Protein AF-A0A8H4AWV3-F1 (afdb_monomer)

Radius of gyration: 65.83 Å; Cα contacts (8 Å, |Δi|>4): 11; chains: 1; bounding box: 140×70×154 Å

Secondary structure (DSSP, 8-state):
--HHHHHHHHHHHTT------TT-S---SHHHHHHHHHHHHHHHHHHHHHHHHHHHHHHHHHTHHHH-HHHHHHHHHHHHHHHHHHHHHHHTHHHHHHHHHS---SS-----GGGHHHHHHHHHHHHHHHHHHHHHHHHHHHHHH----HHHHHHHHHHHHHHHHHHHHHHHHHHHHHHHHHHHHHHHHHHHHHTTT--

Solvent-accessible surface area (backbone atoms only — not comparable to full-atom values): 11501 Å² total; per-residue (Å²): 134,62,67,66,57,54,53,50,55,50,37,57,75,71,69,55,76,79,72,77,55,92,79,68,64,78,74,85,44,76,64,60,51,51,51,52,51,49,54,52,49,52,50,49,52,50,54,51,52,51,50,52,50,52,50,52,49,51,55,48,60,73,36,43,77,77,67,38,63,70,56,47,49,51,50,51,51,51,51,50,51,50,49,52,51,52,48,49,50,61,73,38,39,65,60,53,48,48,58,69,70,48,61,89,79,60,98,69,86,88,70,60,78,87,49,49,62,61,47,63,66,45,46,63,55,53,53,50,49,61,67,44,45,66,57,53,51,50,52,50,49,49,52,67,72,51,66,68,62,53,69,62,57,53,49,54,52,50,54,54,52,52,52,52,52,51,54,48,54,51,50,55,50,50,52,52,53,52,48,53,53,48,55,52,48,53,53,53,51,53,53,58,52,54,64,60,74,76,108

Foldseek 3Di:
DCPVVVVVVVCVVVVNPPDPDPVPPPPPDPVVVVVVVVVVVVVVVVVVVVVVVVVVVVVCVVCVCPPPPVNVVVVVVVVVVVVVVVVVCVVCVVVVVVVVVPDVPDPDDDDDPVCPVVCVVCVVVVVVVVVCVVVVVVVVVVVVVCPPPVVVVVVVVVVVVVVVVVVVVVVVVVVVVVVVVVVVVVVVVVVVVVVVVVD

Sequence (199 aa):
MSSLNEVLELAERIGYIIEPDPFSKKVTSSIQLVELLDELLTLRVQSEKIKEILTKLKDSEQSFDLVKESELEKKISTLSGFSKHVESIMSNKQVLLMRLKDPFVGEHINLEPEYHKDFAELFPEIAQIIALLPHDLKSLEWFGSHKVTNKIIDSQIKEISSLIAMYGNYSDSLDRVRKVLKDMQDVCKTKAAVDKILF

Mean predicted aligned error: 22.4 Å

InterPro domains:
  IPR028346 HAUS augmin-like complex subunit 2 [PF15003] (5-183)
  IPR028346 HAUS augmin-like complex subunit 2 [PTHR16039] (2-190)

Organism: Gigaspora margarita (NCBI:txid4874)

pLDDT: mean 77.66, std 12.85, range [45.97, 95.69]

Structure (mmCIF, N/CA/C/O backbone):
data_AF-A0A8H4AWV3-F1
#
_entry.id   AF-A0A8H4AWV3-F1
#
loop_
_atom_site.group_PDB
_atom_site.id
_atom_site.type_symbol
_atom_site.label_atom_id
_atom_site.label_alt_id
_atom_site.label_comp_id
_atom_site.label_asym_id
_atom_site.label_entity_id
_atom_site.label_seq_id
_atom_site.pdbx_PDB_ins_code
_atom_site.Cartn_x
_atom_site.Cartn_y
_atom_site.Cartn_z
_atom_site.occupancy
_atom_site.B_iso_or_equiv
_atom_site.auth_seq_id
_atom_site.auth_comp_id
_atom_site.auth_asym_id
_atom_site.auth_atom_id
_atom_site.pdbx_PDB_model_num
ATOM 1 N N . MET A 1 1 ? -48.127 40.006 64.826 1.00 45.97 1 MET A N 1
ATOM 2 C CA . MET A 1 1 ? -49.170 38.976 65.036 1.00 45.97 1 MET A CA 1
ATOM 3 C C . MET A 1 1 ? -50.371 39.124 64.085 1.00 45.97 1 MET A C 1
ATOM 5 O O . MET A 1 1 ? -51.239 38.271 64.139 1.00 45.97 1 MET A O 1
ATOM 9 N N . SER A 1 2 ? -50.433 40.126 63.189 1.00 56.03 2 SER A N 1
ATOM 10 C CA . SER A 1 2 ? -51.622 40.373 62.342 1.00 56.03 2 SER A CA 1
ATOM 11 C C . SER A 1 2 ? -51.655 39.633 60.994 1.00 56.03 2 SER A C 1
ATOM 13 O O . SER A 1 2 ? -52.734 39.443 60.446 1.00 56.03 2 SER A O 1
ATOM 15 N N . SER A 1 3 ? -50.519 39.153 60.468 1.00 67.56 3 SER A N 1
ATOM 16 C CA . SER A 1 3 ? -50.482 38.631 59.088 1.00 67.56 3 SER A CA 1
ATOM 17 C C . SER A 1 3 ? -51.178 37.279 58.900 1.00 67.56 3 SER A C 1
ATOM 19 O O . SER A 1 3 ? -51.683 37.008 57.821 1.00 67.56 3 SER A O 1
ATOM 21 N N . LEU A 1 4 ? -51.231 36.421 59.927 1.00 73.06 4 LEU A N 1
ATOM 22 C CA . LEU A 1 4 ? -51.942 35.138 59.830 1.00 73.06 4 LEU A CA 1
ATOM 23 C C . LEU A 1 4 ? -53.464 35.343 59.835 1.00 73.06 4 LEU A C 1
ATOM 25 O O . LEU A 1 4 ? -54.178 34.642 59.129 1.00 73.06 4 LEU A O 1
ATOM 29 N N . ASN A 1 5 ? -53.948 36.331 60.593 1.00 77.06 5 ASN A N 1
ATOM 30 C CA . ASN A 1 5 ? -55.371 36.656 60.659 1.00 77.06 5 ASN A CA 1
ATOM 31 C C . ASN A 1 5 ? -55.864 37.274 59.344 1.00 77.06 5 ASN A C 1
ATOM 33 O O . ASN A 1 5 ? -56.931 36.922 58.859 1.00 77.06 5 ASN A O 1
ATOM 37 N N . GLU A 1 6 ? -55.045 38.125 58.722 1.00 81.31 6 GLU A N 1
ATOM 38 C CA . GLU A 1 6 ? -55.325 38.679 57.392 1.00 81.31 6 GLU A CA 1
ATOM 39 C C . GLU A 1 6 ? -55.360 37.591 56.306 1.00 81.31 6 GLU A C 1
ATOM 41 O O . GLU A 1 6 ? -56.219 37.625 55.430 1.00 81.31 6 GLU A O 1
ATOM 46 N N . VAL A 1 7 ? -54.468 36.595 56.377 1.00 79.31 7 VAL A N 1
ATOM 47 C CA . VAL A 1 7 ? -54.446 35.455 55.440 1.00 79.31 7 VAL A CA 1
ATOM 48 C C . VAL A 1 7 ? -55.670 34.549 55.616 1.00 79.31 7 VAL A C 1
ATOM 50 O O . VAL A 1 7 ? -56.204 34.052 54.625 1.00 79.31 7 VAL A O 1
ATOM 53 N N . LEU A 1 8 ? -56.140 34.362 56.852 1.00 73.06 8 LEU A N 1
ATOM 54 C CA . LEU A 1 8 ? -57.329 33.562 57.153 1.00 73.06 8 LEU A CA 1
ATOM 55 C C . LEU A 1 8 ? -58.623 34.252 56.706 1.00 73.06 8 LEU A C 1
ATOM 57 O O . LEU A 1 8 ? -59.451 33.610 56.064 1.00 73.06 8 LEU A O 1
ATOM 61 N N . GLU A 1 9 ? -58.767 35.559 56.941 1.00 78.50 9 GLU A N 1
ATOM 62 C CA . GLU A 1 9 ? -59.916 36.311 56.416 1.00 78.50 9 GLU A CA 1
ATOM 63 C C . GLU A 1 9 ? -59.920 36.368 54.887 1.00 78.50 9 GLU A C 1
ATOM 65 O O . GLU A 1 9 ? -60.978 36.322 54.253 1.00 78.50 9 GLU A O 1
ATOM 70 N N . LEU A 1 10 ? -58.738 36.435 54.263 1.00 76.88 10 LEU A N 1
ATOM 71 C CA . LEU A 1 10 ? -58.652 36.392 52.811 1.00 76.88 10 LEU A CA 1
ATOM 72 C C . LEU A 1 10 ? -59.132 35.035 52.292 1.00 76.88 10 LEU A C 1
ATOM 74 O O . LEU A 1 10 ? -59.951 35.030 51.383 1.00 76.88 10 LEU A O 1
ATOM 78 N N . ALA A 1 11 ? -58.698 33.921 52.897 1.00 73.19 11 ALA A N 1
ATOM 79 C CA . ALA A 1 11 ? -59.103 32.555 52.545 1.00 73.19 11 ALA A CA 1
ATOM 80 C C . ALA A 1 11 ? -60.621 32.316 52.681 1.00 73.19 11 ALA A C 1
ATOM 82 O O . ALA A 1 11 ? -61.231 31.687 51.812 1.00 73.19 11 ALA A O 1
ATOM 83 N N . GLU A 1 12 ? -61.244 32.887 53.714 1.00 76.00 12 GLU A N 1
ATOM 84 C CA . GLU A 1 12 ? -62.695 32.839 53.917 1.00 76.00 12 GLU A CA 1
ATOM 85 C C . GLU A 1 12 ? -63.447 33.623 52.827 1.00 76.00 12 GLU A C 1
ATOM 87 O O . GLU A 1 12 ? -64.438 33.145 52.272 1.00 76.00 12 GLU A O 1
ATOM 92 N N . ARG A 1 13 ? -62.921 34.785 52.414 1.00 76.06 13 ARG A N 1
ATOM 93 C CA . ARG A 1 13 ? -63.526 35.627 51.367 1.00 76.06 13 ARG A CA 1
ATOM 94 C C . ARG A 1 13 ? -63.459 35.020 49.959 1.00 76.06 13 ARG A C 1
ATOM 96 O O . ARG A 1 13 ? -64.281 35.372 49.117 1.00 76.06 13 ARG A O 1
ATOM 103 N N . ILE A 1 14 ? -62.505 34.127 49.687 1.00 79.81 14 ILE A N 1
ATOM 104 C CA . ILE A 1 14 ? -62.391 33.385 48.410 1.00 79.81 14 ILE A CA 1
ATOM 105 C C . ILE A 1 14 ? -63.204 32.079 48.399 1.00 79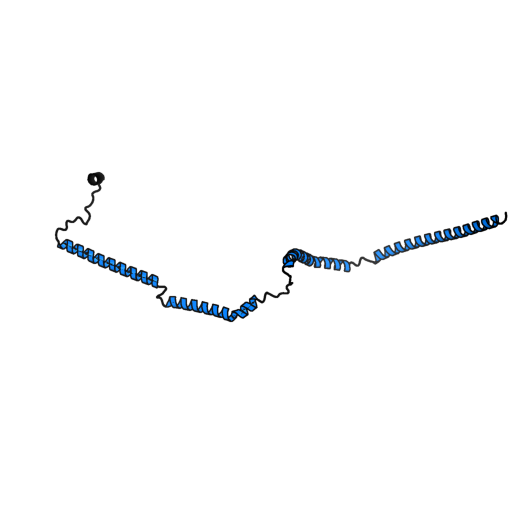.81 14 ILE A C 1
ATOM 107 O O . ILE A 1 14 ? -63.172 31.357 47.405 1.00 79.81 14 ILE A O 1
ATOM 111 N N . GLY A 1 15 ? -63.953 31.778 49.467 1.00 63.78 15 GLY A N 1
ATOM 112 C CA . GLY A 1 15 ? -64.782 30.572 49.560 1.00 63.78 15 GLY A CA 1
ATOM 113 C C . GLY A 1 15 ? -63.974 29.279 49.692 1.00 63.78 15 GLY A C 1
ATOM 114 O O . GLY A 1 15 ? -64.505 28.197 49.444 1.00 63.78 15 GLY A O 1
ATOM 115 N N . TYR A 1 16 ? -62.693 29.376 50.062 1.00 59.03 16 TYR A N 1
ATOM 116 C CA . TYR A 1 16 ? -61.827 28.218 50.230 1.00 59.03 16 TYR A CA 1
ATOM 117 C C . TYR A 1 16 ? -61.986 27.678 51.655 1.00 59.03 16 TYR A C 1
ATOM 119 O O . TYR A 1 16 ? -61.315 28.112 52.590 1.00 59.03 16 TYR A O 1
ATOM 127 N N . ILE A 1 17 ? -62.919 26.740 51.827 1.00 60.44 17 ILE A N 1
ATOM 128 C CA . ILE A 1 17 ? -63.091 26.008 53.082 1.00 60.44 17 ILE A CA 1
ATOM 129 C C . ILE A 1 17 ? -61.878 25.090 53.225 1.00 60.44 17 ILE A C 1
ATOM 131 O O . ILE A 1 17 ? -61.727 24.126 52.477 1.00 60.44 17 ILE A O 1
ATOM 135 N N . ILE A 1 18 ? -60.992 25.409 54.167 1.00 61.69 18 ILE A N 1
ATOM 136 C CA . ILE A 1 18 ? -59.927 24.498 54.582 1.00 61.69 18 ILE A CA 1
ATOM 137 C C . ILE A 1 18 ? -60.636 23.296 55.209 1.00 61.69 18 ILE A C 1
ATOM 139 O O . ILE A 1 18 ? -61.129 23.384 56.336 1.00 61.69 18 ILE A O 1
ATOM 143 N N . GLU A 1 19 ? -60.744 22.192 54.466 1.00 56.31 19 GLU A N 1
ATOM 144 C CA . GLU A 1 19 ? -61.124 20.922 55.073 1.00 56.31 19 GLU A CA 1
ATOM 145 C C . GLU A 1 19 ? -60.132 20.648 56.207 1.00 56.31 19 GLU A C 1
ATOM 147 O O . GLU A 1 19 ? -58.919 20.782 56.004 1.00 56.31 19 GLU A O 1
ATOM 152 N N . PRO A 1 20 ? -60.613 20.338 57.421 1.00 50.62 20 PRO A N 1
ATOM 153 C CA . PRO A 1 20 ? -59.720 20.050 58.521 1.00 50.62 20 PRO A CA 1
ATOM 154 C C . PRO A 1 20 ? -58.867 18.847 58.126 1.00 50.62 20 PRO A C 1
ATOM 156 O O . PRO A 1 20 ? -59.389 17.765 57.861 1.00 50.62 20 PRO A O 1
ATOM 159 N N . ASP A 1 21 ? -57.559 19.094 58.077 1.00 50.91 21 ASP A N 1
ATOM 160 C CA . ASP A 1 21 ? -56.476 18.128 57.931 1.00 50.91 21 ASP A CA 1
ATOM 161 C C . ASP A 1 21 ? -56.869 16.766 58.546 1.00 50.91 21 ASP A C 1
ATOM 163 O O . ASP A 1 21 ? -57.356 16.749 59.686 1.00 50.91 21 ASP A O 1
ATOM 167 N N . PRO A 1 22 ? -56.687 15.614 57.866 1.00 53.62 22 PRO A N 1
ATOM 168 C CA . PRO A 1 22 ? -57.024 14.294 58.417 1.00 53.62 22 PRO A CA 1
ATOM 169 C C . PRO A 1 22 ? -56.342 13.981 59.762 1.00 53.62 22 PRO A C 1
ATOM 171 O O . PRO A 1 22 ? -56.769 13.067 60.470 1.00 53.62 22 PRO A O 1
ATOM 174 N N . PHE A 1 23 ? -55.338 14.769 60.159 1.00 49.16 23 PHE A N 1
ATOM 175 C CA . PHE A 1 23 ? -54.665 14.706 61.458 1.00 49.16 23 PHE A CA 1
ATOM 176 C C . PHE A 1 23 ? -55.333 15.539 62.575 1.00 49.16 23 PHE A C 1
ATOM 178 O O . PHE A 1 23 ? -54.922 15.457 63.730 1.00 49.16 23 PHE A O 1
ATOM 185 N N . SER A 1 24 ? -56.401 16.291 62.280 1.00 49.25 24 SER A N 1
ATOM 186 C CA . SER A 1 24 ? -57.176 17.106 63.235 1.00 49.25 24 SER A CA 1
ATOM 187 C C . SER A 1 24 ? -58.327 16.338 63.911 1.00 49.25 24 SER A C 1
ATOM 189 O O . SER A 1 24 ? -59.239 16.913 64.510 1.00 49.25 24 SER A O 1
ATOM 191 N N . LYS A 1 25 ? -58.313 15.001 63.888 1.00 53.28 25 LYS A N 1
ATOM 192 C CA . LYS A 1 25 ? -59.092 14.254 64.882 1.00 53.28 25 L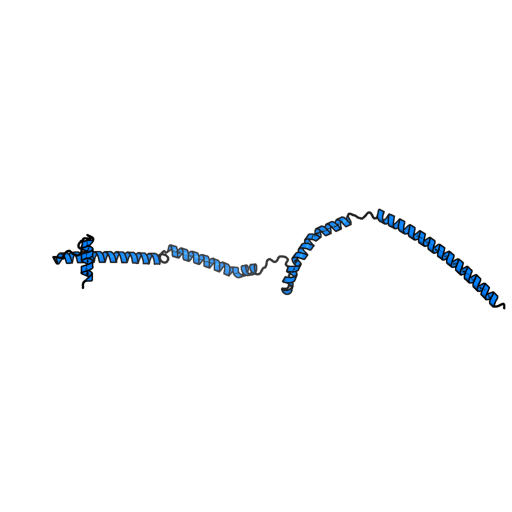YS A CA 1
ATOM 193 C C . LYS A 1 25 ? -58.369 14.398 66.215 1.00 53.28 25 LYS A C 1
ATOM 195 O O . LYS A 1 25 ? -57.323 13.792 66.414 1.00 53.28 25 LYS A O 1
ATOM 200 N N . LYS A 1 26 ? -58.934 15.191 67.137 1.00 54.09 26 LYS A N 1
ATOM 201 C CA . LYS A 1 26 ? -58.581 15.142 68.565 1.00 54.09 26 LYS A CA 1
ATOM 202 C C . LYS A 1 26 ? -58.586 13.676 68.986 1.00 54.09 26 LYS A C 1
ATOM 204 O O . LYS A 1 26 ? -59.654 13.094 69.161 1.00 54.09 26 LYS A O 1
ATOM 209 N N . VAL A 1 27 ? -57.401 13.090 69.122 1.00 55.78 27 VAL A N 1
ATOM 210 C CA . VAL A 1 27 ? -57.226 11.715 69.580 1.00 55.78 27 VAL A CA 1
ATOM 211 C C . VAL A 1 27 ? -57.794 11.659 70.992 1.00 55.78 27 VAL A C 1
ATOM 213 O O . VAL A 1 27 ? -57.203 12.178 71.935 1.00 55.78 27 VAL A O 1
ATOM 216 N N . THR A 1 28 ? -59.023 11.160 71.117 1.00 56.94 28 THR A N 1
ATOM 217 C CA . THR A 1 28 ? -59.806 11.283 72.357 1.00 56.94 28 THR A CA 1
ATOM 218 C C . THR A 1 28 ? -59.559 10.100 73.293 1.00 56.94 28 THR A C 1
ATOM 220 O O . THR A 1 28 ? -60.022 10.096 74.427 1.00 56.94 28 THR A O 1
ATOM 223 N N . SER A 1 29 ? -58.798 9.101 72.841 1.00 65.44 29 SER A N 1
ATOM 224 C CA . SER A 1 29 ? -58.428 7.927 73.621 1.00 65.44 29 SER A CA 1
ATOM 225 C C . SER A 1 29 ? -56.985 7.544 73.322 1.00 65.44 29 SER A C 1
ATOM 227 O O . SER A 1 29 ? -56.585 7.468 72.161 1.00 65.44 29 SER A O 1
ATOM 229 N N . SER A 1 30 ? -56.209 7.271 74.373 1.00 70.56 30 SER A N 1
ATOM 230 C CA . SER A 1 30 ? -54.826 6.784 74.287 1.00 70.56 30 SER A CA 1
ATOM 231 C C . SER A 1 30 ? -54.684 5.549 73.392 1.00 70.56 30 SER A C 1
ATOM 233 O O . SER A 1 30 ? -53.635 5.355 72.791 1.00 70.56 30 SER A O 1
ATOM 235 N N . ILE A 1 31 ? -55.751 4.762 73.243 1.00 73.81 31 ILE A N 1
ATOM 236 C CA . ILE A 1 31 ? -55.801 3.558 72.406 1.00 73.81 31 ILE A CA 1
ATOM 237 C C . ILE A 1 31 ? -55.650 3.902 70.916 1.00 73.81 31 ILE A C 1
ATOM 239 O O . ILE A 1 31 ? -54.851 3.279 70.229 1.00 73.81 31 ILE A O 1
ATOM 243 N N . GLN A 1 32 ? -56.325 4.948 70.432 1.00 75.81 32 GLN A N 1
ATOM 244 C CA . GLN A 1 32 ? -56.237 5.369 69.025 1.00 75.81 32 GLN A CA 1
ATOM 245 C C . GLN A 1 32 ? -54.859 5.948 68.679 1.00 75.81 32 GLN A C 1
ATOM 247 O O . GL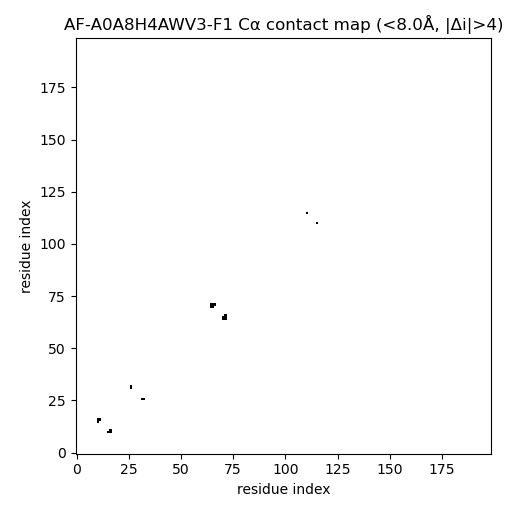N A 1 32 ? -54.391 5.815 67.552 1.00 75.81 32 GLN A O 1
ATOM 252 N N . LEU A 1 33 ? -54.191 6.581 69.653 1.00 81.12 33 LEU A N 1
ATOM 253 C CA . LEU A 1 33 ? -52.812 7.036 69.477 1.00 81.12 33 LEU A CA 1
ATOM 254 C C . LEU A 1 33 ? -51.860 5.846 69.351 1.00 81.12 33 LEU A C 1
ATOM 256 O O . LEU A 1 33 ? -50.957 5.872 68.525 1.00 81.12 33 LEU A O 1
ATOM 260 N N . VAL A 1 34 ? -52.063 4.816 70.175 1.00 82.19 34 VAL A N 1
ATOM 261 C CA . VAL A 1 34 ? -51.253 3.595 70.147 1.00 82.19 34 VAL A CA 1
ATOM 262 C C . VAL A 1 34 ? -51.448 2.844 68.828 1.00 82.19 34 VAL A C 1
ATOM 264 O O . VAL A 1 34 ? -50.456 2.435 68.236 1.00 82.19 34 VAL A O 1
ATOM 267 N N . GLU A 1 35 ? -52.678 2.737 68.323 1.00 82.94 35 GLU A N 1
ATOM 268 C CA . GLU A 1 35 ? -52.966 2.129 67.013 1.00 82.94 35 GLU A CA 1
ATOM 269 C C . GLU A 1 35 ? -52.305 2.896 65.860 1.00 82.94 35 GLU A C 1
ATOM 271 O O . GLU A 1 35 ? -51.662 2.293 65.005 1.00 82.94 35 GLU A O 1
ATOM 276 N N . LEU A 1 36 ? -52.385 4.230 65.862 1.00 85.50 36 LEU A N 1
ATOM 277 C CA . LEU A 1 36 ? -51.762 5.057 64.824 1.00 85.50 36 LEU A CA 1
ATOM 278 C C . LEU A 1 36 ? -50.228 5.014 64.893 1.00 85.50 36 LEU A C 1
ATOM 280 O O . LEU A 1 36 ? -49.554 5.037 63.863 1.00 85.50 36 LEU A O 1
ATOM 284 N N . LEU A 1 37 ? -49.658 4.928 66.098 1.00 85.56 37 LEU A N 1
ATOM 285 C CA . LEU A 1 37 ? -48.222 4.719 66.283 1.00 85.56 37 LEU A CA 1
ATOM 286 C C . LEU A 1 37 ? -47.782 3.343 65.776 1.00 85.56 37 LEU A C 1
ATOM 288 O O . LEU A 1 37 ? -46.716 3.258 65.169 1.00 85.56 37 LEU A O 1
ATOM 292 N N . ASP A 1 38 ? -48.582 2.296 65.983 1.00 87.44 38 ASP A N 1
ATOM 293 C CA . ASP A 1 38 ? -48.306 0.953 65.466 1.00 87.44 38 ASP A CA 1
ATOM 294 C C . ASP A 1 38 ? -48.385 0.917 63.931 1.00 87.44 38 ASP A C 1
ATOM 296 O O . ASP A 1 38 ? -47.475 0.425 63.262 1.00 87.44 38 ASP A O 1
ATOM 300 N N . GLU A 1 39 ? -49.396 1.557 63.341 1.00 89.06 39 GLU A N 1
ATOM 301 C CA . GLU A 1 39 ? -49.518 1.700 61.887 1.00 89.06 39 GLU A CA 1
ATOM 302 C C . GLU A 1 39 ? -48.328 2.473 61.287 1.00 89.06 39 GLU A C 1
ATOM 304 O O . GLU A 1 39 ? -47.723 2.047 60.301 1.00 89.06 39 GLU A O 1
ATOM 309 N N . LEU A 1 40 ? -47.897 3.563 61.925 1.00 88.56 40 LEU A N 1
ATOM 310 C CA . LEU A 1 40 ? -46.723 4.321 61.485 1.00 88.56 40 LEU A CA 1
ATOM 311 C C . LEU A 1 40 ? -45.439 3.486 61.613 1.00 88.56 40 LEU A C 1
ATOM 313 O O . LEU A 1 40 ? -44.566 3.536 60.740 1.00 88.56 40 LEU A O 1
ATOM 317 N N . LEU A 1 41 ? -45.321 2.679 62.667 1.00 88.81 41 LEU A N 1
ATOM 318 C CA . LEU A 1 41 ? -44.166 1.815 62.898 1.00 88.81 41 LEU A CA 1
ATOM 319 C C . LEU A 1 41 ? -44.109 0.675 61.872 1.00 88.81 41 LEU A C 1
ATOM 321 O O . LEU A 1 41 ? -43.044 0.427 61.302 1.00 88.81 41 LEU A O 1
ATOM 325 N N . THR A 1 42 ? -45.240 0.043 61.554 1.00 91.69 42 THR A N 1
ATOM 326 C CA . THR A 1 42 ? -45.319 -0.979 60.497 1.00 91.69 42 THR A CA 1
ATOM 327 C C . THR A 1 42 ? -44.997 -0.395 59.120 1.00 91.69 42 THR A C 1
ATOM 329 O O . THR A 1 42 ? -44.196 -0.981 58.386 1.00 91.69 42 THR A O 1
ATOM 332 N N . LEU A 1 43 ? -45.509 0.795 58.792 1.00 92.62 43 LEU A N 1
ATOM 333 C CA . LEU A 1 43 ? -45.196 1.488 57.541 1.00 92.62 43 LEU A CA 1
ATOM 334 C C . LEU A 1 43 ? -43.709 1.857 57.450 1.00 92.62 43 LEU A C 1
ATOM 336 O O . LEU A 1 43 ? -43.085 1.696 56.398 1.00 92.62 43 LEU A O 1
ATOM 340 N N . ARG A 1 44 ? -43.106 2.295 58.561 1.00 89.62 44 ARG A N 1
ATOM 341 C CA . ARG A 1 44 ? -41.665 2.565 58.641 1.00 89.62 44 ARG A CA 1
ATOM 342 C C . ARG A 1 44 ? -40.849 1.305 58.360 1.00 89.62 44 ARG A C 1
ATOM 344 O O . ARG A 1 44 ? -39.907 1.364 57.575 1.00 89.62 44 ARG A O 1
ATOM 351 N N . VAL A 1 45 ? -41.217 0.173 58.959 1.00 91.88 45 VAL A N 1
ATOM 352 C CA . VAL A 1 45 ? -40.540 -1.116 58.739 1.00 91.88 45 VAL A CA 1
ATOM 353 C C . VAL A 1 45 ? -40.664 -1.561 57.281 1.00 91.88 45 VAL A C 1
ATOM 355 O O . VAL A 1 45 ? -39.682 -2.008 56.688 1.00 91.88 45 VAL A O 1
ATOM 358 N N . GLN A 1 46 ? -41.837 -1.399 56.667 1.00 92.00 46 GLN A N 1
ATOM 359 C CA . GLN A 1 46 ? -42.032 -1.711 55.250 1.00 92.00 46 GLN A CA 1
ATOM 360 C C . GLN A 1 46 ? -41.196 -0.804 54.341 1.00 92.00 46 GLN A C 1
ATOM 362 O O . GLN A 1 46 ? -40.550 -1.297 53.418 1.00 92.00 46 GLN A 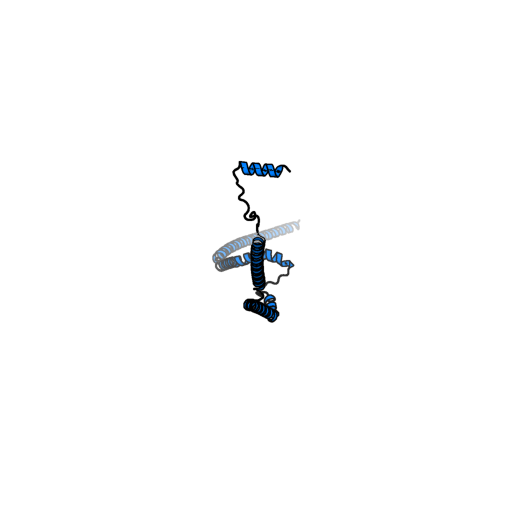O 1
ATOM 367 N N . SER A 1 47 ? -41.154 0.501 54.621 1.00 89.50 47 SER A N 1
ATOM 368 C CA . SER A 1 47 ? -40.331 1.459 53.875 1.00 89.50 47 SER A CA 1
ATOM 369 C C . SER A 1 47 ? -38.842 1.112 53.959 1.00 89.50 47 SER A C 1
ATOM 371 O O . SER A 1 47 ? -38.148 1.116 52.942 1.00 89.50 47 SER A O 1
ATOM 373 N N . GLU A 1 48 ? -38.359 0.736 55.145 1.00 90.31 48 GLU A N 1
ATOM 374 C CA . GLU A 1 48 ? -36.967 0.331 55.342 1.00 90.31 48 GLU A CA 1
ATOM 375 C C . GLU A 1 48 ? -36.645 -0.974 54.602 1.00 90.31 48 GLU A C 1
ATOM 377 O O . GLU A 1 48 ? -35.629 -1.066 53.919 1.00 90.31 48 GLU A O 1
ATOM 382 N N . LYS A 1 49 ? -37.562 -1.949 54.623 1.00 93.12 49 LYS A N 1
ATOM 383 C CA . LYS A 1 49 ? -37.423 -3.198 53.862 1.00 93.12 49 LYS A CA 1
ATOM 384 C C . LYS A 1 49 ? -37.346 -2.954 52.353 1.00 93.12 49 LYS A C 1
ATOM 386 O O . LYS A 1 49 ? -36.557 -3.595 51.664 1.00 93.12 49 LYS A O 1
ATOM 391 N N . ILE A 1 50 ? -38.150 -2.031 51.822 1.00 91.00 50 ILE A N 1
ATOM 392 C CA . ILE A 1 50 ? -38.106 -1.665 50.398 1.00 91.00 50 ILE A CA 1
ATOM 393 C C . ILE A 1 50 ? -36.772 -0.994 50.060 1.00 91.00 50 ILE A C 1
ATOM 395 O O . ILE A 1 50 ? -36.163 -1.332 49.045 1.00 91.00 50 ILE A O 1
ATOM 399 N N . LYS A 1 51 ? -36.284 -0.090 50.918 1.00 89.69 51 LYS A N 1
ATOM 400 C CA . LYS A 1 51 ? -34.965 0.533 50.745 1.00 89.69 51 LYS A CA 1
ATOM 401 C C . LYS A 1 51 ? -33.846 -0.502 50.753 1.00 89.69 51 LYS A C 1
ATOM 403 O O . LYS A 1 51 ? -32.990 -0.439 49.881 1.00 89.69 51 LYS A O 1
ATOM 408 N N . GLU A 1 52 ? -33.891 -1.472 51.661 1.00 90.38 52 GLU A N 1
ATOM 409 C CA . GLU A 1 52 ? -32.913 -2.562 51.732 1.00 90.38 52 GLU A CA 1
ATOM 410 C C . GLU A 1 52 ? -32.914 -3.430 50.461 1.00 90.38 52 GLU A C 1
ATOM 412 O O . GLU A 1 52 ? -31.863 -3.843 49.974 1.00 90.38 52 GLU A O 1
ATOM 417 N N . ILE A 1 53 ? -34.085 -3.711 49.886 1.00 88.44 53 ILE A N 1
ATOM 418 C CA . ILE A 1 53 ? -34.178 -4.460 48.625 1.00 88.44 53 ILE A CA 1
ATOM 419 C C . ILE A 1 53 ? -33.610 -3.635 47.466 1.00 88.44 53 ILE A C 1
ATOM 421 O O . ILE A 1 53 ? -32.869 -4.168 46.641 1.00 88.44 53 ILE A O 1
ATOM 425 N N . LEU A 1 54 ? -33.918 -2.338 47.408 1.00 85.25 54 LEU A N 1
ATOM 426 C CA . LEU A 1 54 ? -33.400 -1.446 46.371 1.00 85.25 54 LEU A CA 1
ATOM 427 C C . LEU A 1 54 ? -31.882 -1.276 46.456 1.00 85.25 54 LEU A C 1
ATOM 429 O O . LEU A 1 54 ? -31.225 -1.277 45.417 1.00 85.25 54 LEU A O 1
ATOM 433 N N . THR A 1 55 ? -31.310 -1.168 47.658 1.00 83.12 55 THR A N 1
ATOM 434 C CA . THR A 1 55 ? -29.852 -1.117 47.824 1.00 83.12 55 THR A CA 1
ATOM 435 C C . THR A 1 55 ? -29.211 -2.432 47.406 1.00 83.12 55 THR A C 1
ATOM 437 O O . THR A 1 55 ? -28.287 -2.406 46.606 1.00 83.12 55 THR A O 1
ATOM 440 N N . LYS A 1 56 ? -29.764 -3.584 47.808 1.00 80.56 56 LYS A N 1
ATOM 441 C CA . LYS A 1 56 ? -29.274 -4.898 47.355 1.00 80.56 56 LYS A CA 1
ATOM 442 C C . LYS A 1 56 ? -29.327 -5.061 45.836 1.00 80.56 56 LYS A C 1
ATOM 444 O O . LYS A 1 56 ? -28.388 -5.594 45.251 1.00 80.56 56 LYS A O 1
ATOM 449 N N . LEU A 1 57 ? -30.398 -4.604 45.186 1.00 79.12 57 LEU A N 1
ATOM 450 C CA . LEU A 1 57 ? -30.513 -4.651 43.726 1.00 79.12 57 LEU A CA 1
ATOM 451 C C . LEU A 1 57 ? -29.499 -3.726 43.052 1.00 79.12 57 LEU A C 1
ATOM 453 O O . LEU A 1 57 ? -28.818 -4.159 42.126 1.00 79.12 57 LEU A O 1
ATOM 457 N N . LYS A 1 58 ? -29.337 -2.499 43.554 1.00 80.38 58 LYS A N 1
ATOM 458 C CA . LYS A 1 58 ? -28.335 -1.550 43.057 1.00 80.38 58 LYS A CA 1
ATOM 459 C C . LYS A 1 58 ? -26.914 -2.097 43.203 1.00 80.38 58 LYS A C 1
ATOM 461 O O . LYS A 1 58 ? -26.146 -2.048 42.248 1.00 80.38 58 LYS A O 1
ATOM 466 N N . ASP A 1 59 ? -26.591 -2.675 44.354 1.00 74.12 59 ASP A N 1
ATOM 467 C CA . ASP A 1 59 ? -25.288 -3.292 44.606 1.00 74.12 59 ASP A CA 1
ATOM 468 C C . ASP A 1 59 ? -25.071 -4.509 43.690 1.00 74.12 59 ASP A C 1
ATOM 470 O O . ASP A 1 59 ? -23.968 -4.722 43.184 1.00 74.12 59 ASP A O 1
ATOM 474 N N . SER A 1 60 ? -26.130 -5.277 43.403 1.00 67.75 60 SER A N 1
ATOM 475 C CA . SER A 1 60 ? -26.079 -6.409 42.469 1.00 67.75 60 SER A CA 1
ATOM 476 C C . SER A 1 60 ? -25.908 -5.983 41.009 1.00 67.75 60 SER A C 1
ATOM 478 O O . SER A 1 60 ? -25.227 -6.674 40.258 1.00 67.75 60 SER A O 1
ATOM 480 N N . GLU A 1 61 ? -26.475 -4.843 40.607 1.00 69.06 61 GLU A N 1
ATOM 481 C CA . GLU A 1 61 ? -26.325 -4.273 39.266 1.00 69.06 61 GLU A CA 1
ATOM 482 C C . GLU A 1 61 ? -24.920 -3.690 39.080 1.00 69.06 61 GLU A C 1
ATOM 484 O O . GLU A 1 61 ? -24.260 -3.961 38.080 1.00 69.06 61 GLU A O 1
ATOM 489 N N . GLN A 1 62 ? -24.407 -2.979 40.088 1.00 65.12 62 GLN A N 1
ATOM 490 C CA . GLN A 1 62 ? -23.026 -2.489 40.097 1.00 65.12 62 GLN A CA 1
ATOM 491 C C . GLN A 1 62 ? -22.003 -3.633 40.111 1.00 65.12 62 GLN A C 1
ATOM 493 O O . GLN A 1 62 ? -20.931 -3.510 39.522 1.00 65.12 62 GLN A O 1
ATOM 498 N N . SER A 1 63 ? -22.348 -4.762 40.733 1.00 61.28 63 SER A N 1
ATOM 499 C CA . SER A 1 63 ? -21.504 -5.961 40.784 1.00 61.28 63 SER A CA 1
ATOM 500 C C . SER A 1 63 ? -21.780 -6.948 39.643 1.00 61.28 63 SER A C 1
ATOM 502 O O . SER A 1 63 ? -21.088 -7.957 39.529 1.00 61.28 63 SER A O 1
ATOM 504 N N . PHE A 1 64 ? -22.758 -6.686 38.771 1.00 62.75 64 PHE A N 1
ATOM 505 C CA . PHE A 1 64 ? -23.199 -7.605 37.714 1.00 62.75 64 PHE A CA 1
ATOM 506 C C . PHE A 1 64 ? -22.061 -7.986 36.765 1.00 62.75 64 PHE A C 1
ATOM 508 O O . PHE A 1 64 ? -21.932 -9.147 36.379 1.00 62.75 64 PHE A O 1
ATOM 515 N N . ASP A 1 65 ? -21.212 -7.011 36.442 1.00 57.56 65 ASP A N 1
ATOM 516 C CA . ASP A 1 65 ? -20.062 -7.153 35.544 1.00 57.56 65 ASP A CA 1
ATOM 517 C C . ASP A 1 65 ? -18.849 -7.854 36.203 1.00 57.56 65 ASP A C 1
ATOM 519 O O . ASP A 1 65 ? -17.878 -8.207 35.532 1.00 57.56 65 ASP A O 1
ATOM 523 N N . LEU A 1 66 ? -18.898 -8.064 37.525 1.00 59.38 66 LEU A N 1
ATOM 524 C CA . LEU A 1 66 ? -17.838 -8.689 38.329 1.00 59.38 66 LEU A CA 1
ATOM 525 C C . LEU A 1 66 ? -18.261 -10.014 38.982 1.00 59.38 66 LEU A C 1
ATOM 527 O O . LEU A 1 66 ? -17.402 -10.753 39.450 1.00 59.38 66 LEU A O 1
ATOM 531 N N . VAL A 1 67 ? -19.560 -10.320 39.040 1.00 63.03 67 VAL A N 1
ATOM 532 C CA . VAL A 1 67 ? -20.101 -11.505 39.736 1.00 63.03 67 VAL A CA 1
ATOM 533 C C . VAL A 1 67 ? -20.613 -12.561 38.758 1.00 63.03 67 VAL A C 1
ATOM 535 O O . VAL A 1 67 ? -20.672 -13.743 39.096 1.00 63.03 67 VAL A O 1
ATOM 538 N N . LYS A 1 68 ? -20.955 -12.180 37.523 1.00 68.94 68 LYS A N 1
ATOM 539 C CA . LYS A 1 68 ? -21.339 -13.157 36.504 1.00 68.94 68 LYS A CA 1
ATOM 540 C C . LYS A 1 68 ? -20.108 -13.851 35.942 1.00 68.94 68 LYS A C 1
ATOM 542 O O . LYS A 1 68 ? -19.365 -13.272 35.153 1.00 68.94 68 LYS A O 1
ATOM 547 N N . GLU A 1 69 ? -19.956 -15.120 36.313 1.00 73.44 69 GLU A N 1
ATOM 548 C CA . GLU A 1 69 ? -18.912 -16.023 35.818 1.00 73.44 69 GLU A CA 1
ATOM 549 C C . GLU A 1 69 ? -18.782 -15.969 34.290 1.00 73.44 69 GLU A C 1
ATOM 551 O O . GLU A 1 69 ? -17.677 -15.846 33.778 1.00 73.44 69 GLU A O 1
ATOM 556 N N . SER A 1 70 ? -19.904 -15.911 33.564 1.00 74.06 70 SER A N 1
ATOM 557 C CA . SER A 1 70 ? -19.916 -15.854 32.098 1.00 74.06 70 SER A CA 1
ATOM 558 C C . SER A 1 70 ? -19.319 -14.574 31.498 1.00 74.06 70 SER A C 1
ATOM 560 O O . SER A 1 70 ? -18.712 -14.627 30.429 1.00 74.06 70 SER A O 1
ATOM 562 N N . GLU A 1 71 ? -19.476 -13.417 32.145 1.00 75.44 71 GLU A N 1
ATOM 563 C CA . GLU A 1 71 ? -18.885 -12.159 31.665 1.00 75.44 71 GLU A CA 1
ATOM 564 C C . GLU A 1 71 ? -17.392 -12.092 32.004 1.00 75.44 71 GLU A C 1
ATOM 566 O O . GLU A 1 71 ? -16.583 -11.660 31.178 1.00 75.44 71 GLU A O 1
ATOM 571 N N . LEU A 1 72 ? -16.994 -12.618 33.168 1.00 80.19 72 LEU A N 1
ATOM 572 C CA . LEU A 1 72 ? -15.585 -12.807 33.514 1.00 80.19 72 LEU A CA 1
ATOM 573 C C . LEU A 1 72 ? -14.889 -13.772 32.546 1.00 80.19 72 LEU A C 1
ATOM 575 O O . LEU A 1 72 ? -13.796 -13.470 32.073 1.00 80.19 72 LEU A O 1
ATOM 579 N N . GLU A 1 73 ? -15.528 -14.882 32.177 1.00 82.75 73 GLU A N 1
ATOM 580 C CA . GLU A 1 73 ? -14.991 -15.849 31.214 1.00 82.75 73 GLU A CA 1
ATOM 581 C C . GLU A 1 73 ? -14.777 -15.226 29.830 1.00 82.75 73 GLU A C 1
ATOM 583 O O . GLU A 1 73 ? -13.722 -15.412 29.219 1.00 82.75 73 GLU A O 1
ATOM 588 N N . LYS A 1 74 ? -15.731 -14.416 29.349 1.00 84.81 74 LYS A N 1
ATOM 589 C CA . LYS A 1 74 ? -15.581 -13.666 28.091 1.00 84.81 74 LYS A CA 1
ATOM 590 C C . LYS A 1 74 ? -14.416 -12.685 28.151 1.00 84.81 74 LYS A C 1
ATOM 592 O O . LYS A 1 74 ? -13.642 -12.600 27.194 1.00 84.81 74 LYS A O 1
ATOM 597 N N . LYS A 1 75 ? -14.264 -11.956 29.261 1.00 84.56 75 LYS A N 1
ATOM 598 C CA . LYS A 1 75 ? -13.144 -11.024 29.460 1.00 84.56 75 LYS A CA 1
ATOM 599 C C . LYS A 1 75 ? -11.808 -11.760 29.508 1.00 84.56 75 LYS A C 1
ATOM 601 O O . LYS A 1 75 ? -10.875 -11.338 28.830 1.00 84.56 75 LYS A O 1
ATOM 606 N N . ILE A 1 76 ? -11.725 -12.882 30.224 1.00 87.31 76 ILE A N 1
ATOM 607 C CA . ILE A 1 76 ? -10.531 -13.739 30.282 1.00 87.31 76 ILE A CA 1
ATOM 608 C C . ILE A 1 76 ? -10.202 -14.298 28.895 1.00 87.31 76 ILE A C 1
ATOM 610 O O . ILE A 1 76 ? -9.047 -14.251 28.478 1.00 87.31 76 ILE A O 1
ATOM 614 N N . SER A 1 77 ? -11.199 -14.772 28.147 1.00 88.56 77 SER A N 1
ATOM 615 C CA . SER A 1 77 ? -11.021 -15.279 26.783 1.00 88.56 77 SER A CA 1
ATOM 616 C C . SER A 1 77 ? -10.520 -14.189 25.833 1.00 88.56 77 SER A C 1
ATOM 618 O O . SER A 1 77 ? -9.550 -14.397 25.104 1.00 88.56 77 SER A O 1
ATOM 620 N N . THR A 1 78 ? -11.111 -12.995 25.902 1.00 89.75 78 THR A N 1
ATOM 621 C CA . THR A 1 78 ? -10.705 -11.840 25.089 1.00 89.75 78 THR A CA 1
ATOM 622 C C . THR A 1 78 ? -9.283 -11.399 25.430 1.00 89.75 78 THR A C 1
ATOM 624 O O . THR A 1 78 ? -8.466 -11.196 24.532 1.00 89.75 78 THR A O 1
ATOM 627 N N . LEU A 1 79 ? -8.955 -11.309 26.721 1.00 93.38 79 LEU A N 1
ATOM 628 C CA . LEU A 1 79 ? -7.618 -10.957 27.190 1.00 93.38 79 LEU A CA 1
ATOM 629 C C . LEU A 1 79 ? -6.583 -12.022 26.804 1.00 93.38 79 LEU A C 1
ATOM 631 O O . LEU A 1 79 ? -5.487 -11.680 26.372 1.00 93.38 79 LEU A O 1
ATOM 635 N N . SER A 1 80 ? -6.938 -13.305 26.888 1.00 92.69 80 SER A N 1
ATOM 636 C CA . SER A 1 80 ? -6.092 -14.411 26.430 1.00 92.69 80 SER A CA 1
ATOM 637 C C . SER A 1 80 ? -5.871 -14.360 24.918 1.00 92.69 80 SER A C 1
ATOM 639 O O . SER A 1 80 ? -4.742 -14.522 24.460 1.00 92.69 80 SER A O 1
ATOM 641 N N . GLY A 1 81 ? -6.915 -14.077 24.134 1.00 92.81 81 GLY A N 1
ATOM 642 C CA . GLY A 1 81 ? -6.813 -13.883 22.688 1.00 92.81 81 GLY A CA 1
ATOM 643 C C . GLY A 1 81 ? -5.890 -12.719 22.332 1.00 92.81 81 GLY A C 1
ATOM 644 O O . GLY A 1 81 ? -4.983 -12.875 21.515 1.00 92.81 81 GLY A O 1
ATOM 645 N N . PHE A 1 82 ? -6.052 -11.580 23.009 1.00 93.25 82 PHE A N 1
ATOM 646 C CA . PHE A 1 82 ? -5.162 -10.434 22.855 1.00 93.25 82 PHE A CA 1
ATOM 647 C C . PHE A 1 82 ? -3.715 -10.778 23.232 1.00 93.25 82 PHE A C 1
ATOM 649 O O . PHE A 1 82 ? -2.808 -10.505 22.451 1.00 93.25 82 PHE A O 1
ATOM 656 N N . SER A 1 83 ? -3.493 -11.449 24.365 1.00 92.31 83 SER A N 1
ATOM 657 C CA . SER A 1 83 ? -2.160 -11.894 24.792 1.00 92.31 83 SER 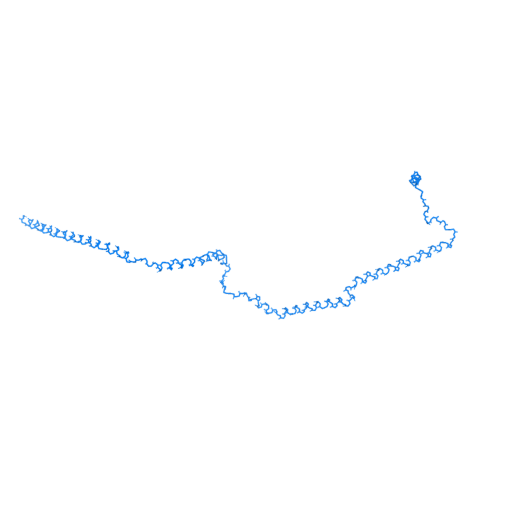A CA 1
ATOM 658 C C . SER A 1 83 ? -1.510 -12.811 23.758 1.00 92.31 83 SER A C 1
ATOM 660 O O . SER A 1 83 ? -0.366 -12.586 23.386 1.00 92.31 83 SER A O 1
ATOM 662 N N . LYS A 1 84 ? -2.252 -13.779 23.205 1.00 92.88 84 LYS A N 1
ATOM 663 C CA . LYS A 1 84 ? -1.760 -14.663 22.135 1.00 92.88 84 LYS A CA 1
ATOM 664 C C . LYS A 1 84 ? -1.402 -13.899 20.864 1.00 92.88 84 LYS A C 1
ATOM 666 O O . LYS A 1 84 ? -0.413 -14.227 20.215 1.00 92.88 84 LYS A O 1
ATOM 671 N N . HIS A 1 85 ? -2.182 -12.885 20.492 1.00 88.69 85 HIS A N 1
ATOM 672 C CA . HIS A 1 85 ? -1.842 -12.024 19.360 1.00 88.69 85 HIS A CA 1
ATOM 673 C C . HIS A 1 85 ? -0.564 -11.227 19.628 1.00 88.69 85 HIS A C 1
ATOM 675 O O . HIS A 1 85 ? 0.311 -11.181 18.765 1.00 88.69 85 HIS A O 1
ATOM 681 N N . VAL A 1 86 ? -0.420 -10.646 20.820 1.00 89.88 86 VAL A N 1
ATOM 682 C CA . VAL A 1 86 ? 0.793 -9.914 21.208 1.00 89.88 86 VAL A CA 1
ATOM 683 C C . VAL A 1 86 ? 2.009 -10.839 21.243 1.00 89.88 86 VAL A C 1
ATOM 685 O O . VAL A 1 86 ? 3.051 -10.488 20.696 1.00 89.88 86 VAL A O 1
ATOM 688 N N . GLU A 1 87 ? 1.878 -12.041 21.801 1.00 90.81 87 GLU A N 1
ATOM 689 C CA . GLU A 1 87 ? 2.922 -13.067 21.771 1.00 90.81 87 GLU A CA 1
ATOM 690 C C . GLU A 1 87 ? 3.273 -13.461 20.339 1.00 90.81 87 GLU A C 1
ATOM 692 O O . GLU A 1 87 ? 4.448 -13.497 19.997 1.00 90.81 87 GLU A O 1
ATOM 697 N N . SER A 1 88 ? 2.283 -13.665 19.467 1.00 86.81 88 SER A N 1
ATOM 698 C CA . SER A 1 88 ? 2.517 -13.969 18.053 1.00 86.81 88 SER A CA 1
ATOM 699 C C . SER A 1 88 ? 3.283 -12.850 17.343 1.00 86.81 88 SER A C 1
ATOM 701 O O . SER A 1 88 ? 4.224 -13.119 16.595 1.00 86.81 88 SER A O 1
ATOM 703 N N . ILE A 1 89 ? 2.941 -11.587 17.608 1.00 86.44 89 ILE A N 1
ATOM 704 C CA . ILE A 1 89 ? 3.666 -10.425 17.078 1.00 86.44 89 ILE A CA 1
ATOM 705 C C . ILE A 1 89 ? 5.089 -10.380 17.646 1.00 86.44 89 ILE A C 1
ATOM 707 O O . ILE A 1 89 ? 6.033 -10.096 16.911 1.00 86.44 89 ILE A O 1
ATOM 711 N N . MET A 1 90 ? 5.267 -10.692 18.929 1.00 85.12 90 MET A N 1
ATOM 712 C CA . MET A 1 90 ? 6.575 -10.711 19.580 1.00 85.12 90 MET A CA 1
ATOM 713 C C . MET A 1 90 ? 7.466 -11.842 19.047 1.00 85.12 90 MET A C 1
ATOM 715 O O . MET A 1 90 ? 8.635 -11.601 18.746 1.00 85.12 90 MET A O 1
ATOM 719 N N . SER A 1 91 ? 6.924 -13.046 18.854 1.00 85.69 91 SER A N 1
ATOM 720 C CA . SER A 1 91 ? 7.620 -14.187 18.246 1.00 85.69 91 SER A CA 1
ATOM 721 C C . SER A 1 91 ? 7.981 -13.917 16.787 1.00 85.69 91 SER A C 1
ATOM 723 O O . SER A 1 91 ? 9.083 -14.239 16.351 1.00 85.69 91 SER A O 1
ATOM 725 N N . ASN A 1 92 ? 7.095 -13.256 16.039 1.00 83.88 92 ASN A N 1
ATOM 726 C CA . ASN A 1 92 ? 7.326 -12.883 14.644 1.00 83.88 92 ASN A CA 1
ATOM 727 C C . ASN A 1 92 ? 8.013 -11.521 14.484 1.00 83.88 92 ASN A C 1
ATOM 729 O O . ASN A 1 92 ? 8.154 -11.040 13.359 1.00 83.88 92 ASN A O 1
ATOM 733 N N . LYS A 1 93 ? 8.481 -10.898 15.575 1.00 84.00 93 LYS A N 1
ATOM 734 C CA . LYS A 1 93 ? 9.056 -9.547 15.560 1.00 84.00 93 LYS A CA 1
ATOM 735 C C . LYS A 1 93 ? 10.191 -9.424 14.555 1.00 84.00 93 LYS A C 1
ATOM 737 O O . LYS A 1 93 ? 10.244 -8.438 13.836 1.00 84.00 93 LYS A O 1
ATOM 742 N N . GLN A 1 94 ? 11.081 -10.413 14.488 1.00 78.50 94 GLN A N 1
ATOM 743 C CA . GLN A 1 94 ? 12.221 -10.375 13.568 1.00 78.50 94 GLN A CA 1
ATOM 744 C C . GLN A 1 94 ? 11.796 -10.540 12.108 1.00 78.50 94 GLN A C 1
ATOM 746 O O . GLN A 1 94 ? 12.339 -9.866 11.244 1.00 78.50 94 GLN A O 1
ATOM 751 N N . VAL A 1 95 ? 10.788 -11.371 11.834 1.00 80.75 95 VAL A N 1
ATOM 752 C CA . VAL A 1 95 ? 10.246 -11.570 10.480 1.00 80.75 95 VAL A CA 1
ATOM 753 C C . VAL A 1 95 ? 9.500 -10.324 10.007 1.00 80.75 95 VAL A C 1
ATOM 755 O O . VAL A 1 95 ? 9.687 -9.882 8.878 1.00 80.75 95 VAL A O 1
ATOM 758 N N . LEU A 1 96 ? 8.689 -9.719 10.879 1.00 78.62 96 LEU A N 1
ATOM 759 C CA . LEU A 1 96 ? 8.015 -8.449 10.610 1.00 78.62 96 LEU A CA 1
ATOM 760 C C . LEU A 1 96 ? 9.022 -7.315 10.440 1.00 78.62 96 LEU A C 1
ATOM 762 O O . LEU A 1 96 ? 8.895 -6.528 9.510 1.00 78.62 96 LEU A O 1
ATOM 766 N N . LEU A 1 97 ? 10.050 -7.257 11.289 1.00 78.44 97 LEU A N 1
ATOM 767 C CA . LEU A 1 97 ? 11.122 -6.278 11.174 1.00 78.44 97 LEU A CA 1
ATOM 768 C C . LEU A 1 97 ? 11.903 -6.474 9.877 1.00 78.44 97 LEU A C 1
ATOM 770 O O . LEU A 1 97 ? 12.218 -5.487 9.236 1.00 78.44 97 LEU A O 1
ATOM 774 N N . MET A 1 98 ? 12.189 -7.711 9.472 1.00 77.44 98 MET A N 1
ATOM 775 C CA . MET A 1 98 ? 12.855 -8.005 8.206 1.00 77.44 98 MET A CA 1
ATOM 776 C C . MET A 1 98 ? 11.982 -7.596 7.021 1.00 77.44 98 MET A C 1
ATOM 778 O O . MET A 1 98 ? 12.482 -6.925 6.139 1.00 77.44 98 MET A O 1
ATOM 782 N N . ARG A 1 99 ? 10.675 -7.884 7.040 1.00 72.75 99 ARG A N 1
ATOM 783 C CA . ARG A 1 99 ? 9.732 -7.428 6.002 1.00 72.75 99 ARG A CA 1
ATOM 784 C C . ARG A 1 99 ? 9.541 -5.913 5.953 1.00 72.75 99 ARG A C 1
ATOM 786 O O . ARG A 1 99 ? 9.294 -5.379 4.887 1.00 72.75 99 ARG A O 1
ATOM 793 N N . LEU A 1 100 ? 9.614 -5.228 7.090 1.00 71.19 100 LEU A N 1
ATOM 794 C CA . LEU A 1 100 ? 9.543 -3.764 7.150 1.00 71.19 100 LEU A CA 1
ATOM 795 C C . LEU A 1 100 ? 10.873 -3.108 6.760 1.00 71.19 100 LEU A C 1
ATOM 797 O O . LEU A 1 100 ? 10.878 -2.004 6.227 1.00 71.19 100 LEU A O 1
ATOM 801 N N . LYS A 1 101 ? 11.993 -3.773 7.062 1.00 68.25 101 LYS A N 1
ATOM 802 C CA . LYS A 1 101 ? 13.348 -3.368 6.670 1.00 68.25 101 LYS A CA 1
ATOM 803 C C . LYS A 1 101 ? 13.703 -3.748 5.246 1.00 68.25 101 LYS A C 1
ATOM 805 O O . LYS A 1 101 ? 14.731 -3.276 4.783 1.00 68.25 101 LYS A O 1
ATOM 810 N N . ASP A 1 102 ? 12.923 -4.609 4.610 1.00 62.34 102 ASP A N 1
ATOM 811 C CA . ASP A 1 102 ? 12.994 -4.871 3.185 1.00 62.34 102 ASP A CA 1
ATOM 812 C C . ASP A 1 102 ? 12.083 -3.820 2.530 1.00 62.34 102 ASP A C 1
ATOM 814 O O . ASP A 1 102 ? 10.882 -4.065 2.370 1.00 62.34 102 ASP A O 1
ATOM 818 N N . PRO A 1 103 ? 12.573 -2.586 2.252 1.00 60.69 103 PRO A N 1
ATOM 819 C CA . PRO A 1 103 ? 11.826 -1.683 1.387 1.00 60.69 103 PRO A CA 1
ATOM 820 C C . PRO A 1 103 ? 11.542 -2.465 0.112 1.00 60.69 103 PRO A C 1
ATOM 822 O O . PRO A 1 103 ? 12.364 -3.285 -0.269 1.00 60.69 103 PRO A O 1
ATOM 825 N N . PHE A 1 104 ? 10.400 -2.261 -0.541 1.00 56.03 104 PHE A N 1
ATOM 826 C CA . PHE A 1 104 ? 10.159 -2.861 -1.852 1.00 56.03 104 PHE A CA 1
ATOM 827 C C . PHE A 1 104 ? 11.365 -2.578 -2.766 1.00 56.03 104 PHE A C 1
ATOM 829 O O . PHE A 1 104 ? 11.479 -1.486 -3.322 1.00 56.03 104 PHE A O 1
ATOM 836 N N . VAL A 1 105 ? 12.284 -3.543 -2.884 1.00 57.50 105 VAL A N 1
ATOM 837 C CA . VAL A 1 105 ? 13.509 -3.417 -3.669 1.00 57.50 105 VAL A CA 1
ATOM 838 C C . VAL A 1 105 ? 13.128 -3.733 -5.106 1.00 57.50 105 VAL A C 1
ATOM 840 O O . VAL A 1 105 ? 13.480 -4.765 -5.668 1.00 57.50 105 VAL A O 1
ATOM 843 N N . GLY A 1 106 ? 12.326 -2.852 -5.701 1.00 61.75 106 GLY A N 1
ATOM 844 C CA . GLY A 1 106 ? 12.393 -2.690 -7.143 1.00 61.75 106 GLY A CA 1
ATOM 845 C C . GLY A 1 106 ? 13.777 -2.163 -7.534 1.00 61.75 106 GLY A C 1
ATOM 846 O O . GLY A 1 106 ? 14.585 -1.778 -6.679 1.00 61.75 106 GLY A O 1
ATOM 847 N N . GLU A 1 107 ? 14.046 -2.100 -8.836 1.00 65.75 107 GLU A N 1
ATOM 848 C CA . GLU A 1 107 ? 15.152 -1.282 -9.332 1.00 65.75 107 GLU A CA 1
ATOM 849 C C . GLU A 1 107 ? 14.883 0.171 -8.922 1.00 65.75 107 GLU A C 1
ATOM 851 O O . GLU A 1 107 ? 13.948 0.808 -9.405 1.00 65.75 107 GLU A O 1
ATOM 856 N N . HIS A 1 108 ? 15.653 0.669 -7.958 1.00 65.88 108 HIS A N 1
ATOM 857 C CA . HIS A 1 108 ? 15.542 2.026 -7.446 1.00 65.88 108 HIS A CA 1
ATOM 858 C C . HIS A 1 108 ? 16.843 2.761 -7.731 1.00 65.88 108 HIS A C 1
ATOM 860 O O . HIS A 1 108 ? 17.938 2.204 -7.639 1.00 65.88 108 HIS A O 1
ATOM 866 N 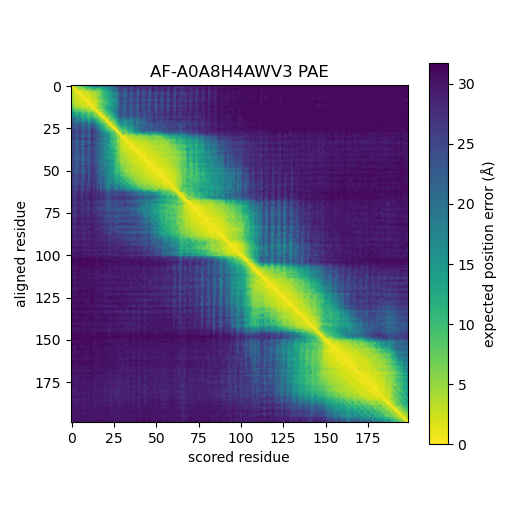N . ILE A 1 109 ? 16.706 4.028 -8.099 1.00 68.12 109 ILE A N 1
ATOM 867 C CA . ILE A 1 109 ? 17.842 4.918 -8.281 1.00 68.12 109 ILE A CA 1
ATOM 868 C C . ILE A 1 109 ? 18.228 5.408 -6.885 1.00 68.12 109 ILE A C 1
ATOM 870 O O . ILE A 1 109 ? 17.452 6.109 -6.236 1.00 68.12 109 ILE A O 1
ATOM 874 N N . ASN A 1 110 ? 19.405 5.006 -6.406 1.00 71.94 110 ASN A N 1
ATOM 875 C CA . ASN A 1 110 ? 19.977 5.562 -5.185 1.00 71.94 110 ASN A CA 1
ATOM 876 C C . ASN A 1 110 ? 20.401 7.001 -5.470 1.00 71.94 110 ASN A C 1
ATOM 878 O O . ASN A 1 110 ? 21.305 7.227 -6.268 1.00 71.94 110 ASN A O 1
ATOM 882 N N . LEU A 1 111 ? 19.717 7.952 -4.841 1.00 73.81 111 LEU A N 1
ATOM 883 C CA . LEU A 1 111 ? 20.055 9.367 -4.888 1.00 73.81 111 LEU A CA 1
ATOM 884 C C . LEU A 1 111 ? 20.459 9.825 -3.492 1.00 73.81 111 LEU A C 1
ATOM 886 O O . LEU A 1 111 ? 19.777 9.515 -2.510 1.00 73.81 111 LEU A O 1
ATOM 890 N N . GLU A 1 112 ? 21.538 10.590 -3.399 1.00 81.00 112 GLU A N 1
ATOM 891 C CA . GLU A 1 112 ? 21.909 11.279 -2.173 1.00 81.00 112 GLU A CA 1
ATOM 892 C C . GLU A 1 112 ? 20.896 12.397 -1.854 1.00 81.00 112 GLU A C 1
ATOM 894 O O . GLU A 1 112 ? 20.350 13.016 -2.777 1.00 81.00 112 GLU A O 1
ATOM 899 N N . PRO A 1 113 ? 20.610 12.666 -0.563 1.00 76.88 113 PRO A N 1
ATOM 900 C CA . PRO A 1 113 ? 19.552 13.591 -0.150 1.00 76.88 113 PRO A CA 1
ATOM 901 C C . PRO A 1 113 ? 19.677 15.000 -0.735 1.00 76.88 113 PRO A C 1
ATOM 903 O O . PRO A 1 113 ? 18.664 15.666 -0.944 1.00 76.88 113 PRO A O 1
ATOM 906 N N . GLU A 1 114 ? 20.899 15.457 -1.019 1.00 82.06 114 GLU A N 1
ATOM 907 C CA . GLU A 1 114 ? 21.158 16.777 -1.594 1.00 82.06 114 GLU A CA 1
ATOM 908 C C . GLU A 1 114 ? 20.559 16.922 -2.999 1.00 82.06 114 GLU A C 1
ATOM 910 O O . GLU A 1 114 ? 20.126 18.010 -3.368 1.00 82.06 114 GLU A O 1
ATOM 915 N N . TYR A 1 115 ? 20.466 15.824 -3.752 1.00 80.81 115 TYR A N 1
ATOM 916 C CA . TYR A 1 115 ? 20.002 15.810 -5.140 1.00 80.81 115 TYR A CA 1
ATOM 917 C C . TYR A 1 115 ? 18.538 15.392 -5.290 1.00 80.81 115 TYR A C 1
ATOM 919 O O . TYR A 1 115 ? 18.012 15.384 -6.401 1.00 80.81 115 TYR A O 1
ATOM 927 N N . HIS A 1 116 ? 17.844 15.057 -4.196 1.00 82.75 116 HIS A N 1
ATOM 928 C CA . HIS A 1 116 ? 16.437 14.629 -4.251 1.00 82.75 116 HIS A CA 1
ATOM 929 C C . HIS A 1 116 ? 15.536 15.714 -4.822 1.00 82.75 116 HIS A C 1
ATOM 931 O O . HIS A 1 116 ? 14.622 15.415 -5.587 1.00 82.75 116 HIS A O 1
ATOM 937 N N . LYS A 1 117 ? 15.802 16.972 -4.456 1.00 84.12 117 LYS A N 1
ATOM 938 C CA . LYS A 1 117 ? 15.014 18.110 -4.923 1.00 84.12 117 LYS A CA 1
ATOM 939 C C . LYS A 1 117 ? 15.228 18.349 -6.416 1.00 84.12 117 LYS A C 1
ATOM 941 O O . LYS A 1 117 ? 14.256 18.395 -7.162 1.00 84.12 117 LYS A O 1
ATOM 946 N N . ASP A 1 118 ? 16.484 18.418 -6.841 1.00 85.19 118 ASP A N 1
ATOM 947 C CA . ASP A 1 118 ? 16.837 18.658 -8.241 1.00 85.19 118 ASP A CA 1
ATOM 948 C C . ASP A 1 118 ? 16.347 17.511 -9.135 1.00 85.19 118 ASP A C 1
ATOM 950 O O . ASP A 1 118 ? 15.799 17.730 -10.212 1.00 85.19 118 ASP A O 1
ATOM 954 N N . PHE A 1 119 ? 16.456 16.267 -8.660 1.00 82.56 119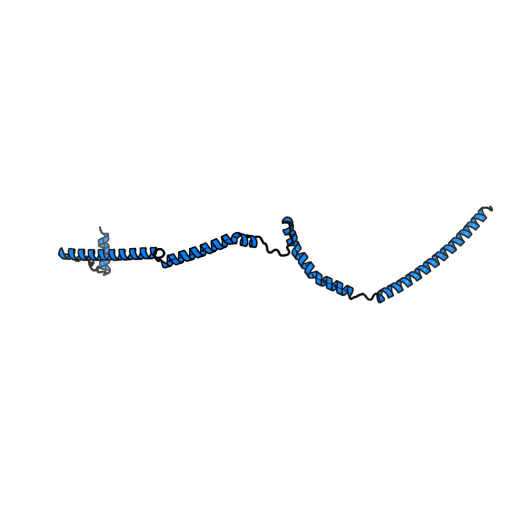 PHE A N 1
ATOM 955 C CA . PHE A 1 119 ? 15.928 15.111 -9.372 1.00 82.56 119 PHE A CA 1
ATOM 956 C C . PHE A 1 119 ? 14.402 15.134 -9.460 1.00 82.56 119 PHE A C 1
ATOM 958 O O . PHE A 1 119 ? 13.858 14.845 -10.520 1.00 82.56 119 PHE A O 1
ATOM 965 N N . ALA A 1 120 ? 13.697 15.503 -8.388 1.00 83.44 120 ALA A N 1
ATOM 966 C CA . ALA A 1 120 ? 12.241 15.629 -8.419 1.00 83.44 120 ALA A CA 1
ATOM 967 C C . ALA A 1 120 ? 11.769 16.715 -9.401 1.00 83.44 120 ALA A C 1
ATOM 969 O O . ALA A 1 120 ? 10.714 16.560 -10.014 1.00 83.44 120 ALA A O 1
ATOM 970 N N . GLU A 1 121 ? 12.549 17.783 -9.575 1.00 86.19 121 GLU A N 1
ATOM 971 C CA . GLU A 1 121 ? 12.279 18.843 -10.551 1.00 86.19 121 GLU A CA 1
ATOM 972 C C . GLU A 1 121 ? 12.585 18.403 -11.995 1.00 86.19 121 GLU A C 1
ATOM 974 O O . GLU A 1 121 ? 11.821 18.729 -12.901 1.00 86.19 121 GLU A O 1
ATOM 979 N N . LEU A 1 122 ? 13.636 17.606 -12.216 1.00 85.25 122 LEU A N 1
ATOM 980 C CA . LEU A 1 122 ? 14.037 17.112 -13.544 1.00 85.25 122 LEU A CA 1
ATOM 981 C C . LEU A 1 122 ? 13.266 15.869 -14.006 1.00 85.25 122 LEU A C 1
ATOM 983 O O . LEU A 1 122 ? 13.146 15.609 -15.205 1.00 85.25 122 LEU A O 1
ATOM 987 N N . PHE A 1 123 ? 12.733 15.076 -13.080 1.00 86.44 123 PHE A N 1
ATOM 988 C CA . PHE A 1 123 ? 12.047 13.825 -13.392 1.00 86.44 123 PHE A CA 1
ATOM 989 C C . PHE A 1 123 ? 10.855 13.999 -14.355 1.00 86.44 123 PHE A C 1
ATOM 991 O O . PHE A 1 123 ? 10.743 13.206 -15.295 1.00 86.44 123 PHE A O 1
ATOM 998 N N . PRO A 1 124 ? 9.994 15.029 -14.215 1.00 86.81 124 PRO A N 1
ATOM 999 C CA . PRO A 1 124 ? 8.940 15.308 -15.186 1.00 86.81 124 PRO A CA 1
ATOM 1000 C C . PRO A 1 124 ? 9.476 15.586 -16.594 1.00 86.81 124 PRO A C 1
ATOM 1002 O O . PRO A 1 124 ? 8.872 15.138 -17.567 1.00 86.81 124 PRO A O 1
ATOM 1005 N N . GLU A 1 125 ? 10.606 16.286 -16.718 1.00 85.88 125 GLU A N 1
ATOM 1006 C CA . GLU A 1 125 ? 11.224 16.586 -18.015 1.00 85.88 125 GLU A CA 1
ATOM 1007 C C . GLU A 1 125 ? 11.784 15.319 -18.664 1.00 85.88 125 GLU A C 1
ATOM 1009 O O . GLU A 1 125 ? 11.521 15.044 -19.834 1.00 85.88 125 GLU A O 1
ATOM 1014 N N . ILE A 1 126 ? 12.479 14.486 -17.887 1.00 85.00 126 ILE A N 1
ATOM 1015 C CA . ILE A 1 126 ? 13.002 13.196 -18.354 1.00 85.00 126 ILE A CA 1
ATOM 1016 C C . ILE A 1 126 ? 11.854 12.289 -18.812 1.00 85.00 126 ILE A C 1
ATOM 1018 O O . ILE A 1 126 ? 11.933 11.681 -19.880 1.00 85.00 126 ILE A O 1
ATOM 1022 N N . ALA A 1 127 ? 10.760 12.229 -18.051 1.00 86.12 127 ALA A N 1
ATOM 1023 C CA . ALA A 1 127 ? 9.584 11.449 -18.420 1.00 86.12 127 ALA A CA 1
ATOM 1024 C C . ALA A 1 127 ? 8.955 11.937 -19.738 1.00 86.12 127 ALA A C 1
ATOM 1026 O O . ALA A 1 127 ? 8.570 11.118 -20.576 1.00 86.12 127 ALA A O 1
ATOM 1027 N N . GLN A 1 128 ? 8.896 13.255 -19.958 1.00 85.31 128 GLN A N 1
ATOM 1028 C CA . GLN A 1 128 ? 8.425 13.831 -21.221 1.00 85.31 128 GLN A CA 1
ATOM 1029 C C . GLN A 1 128 ? 9.348 13.479 -22.392 1.00 85.31 128 GLN A C 1
ATOM 1031 O O . GLN A 1 128 ? 8.861 13.078 -23.447 1.00 85.31 128 GLN A O 1
ATOM 1036 N N . ILE A 1 129 ? 10.668 13.554 -22.211 1.00 84.81 129 ILE A N 1
ATOM 1037 C CA . ILE A 1 129 ? 11.645 13.186 -23.246 1.00 84.81 129 ILE A CA 1
ATOM 1038 C C . ILE A 1 129 ? 11.522 11.699 -23.606 1.00 84.81 129 ILE A C 1
ATOM 1040 O O . ILE A 1 129 ? 11.487 11.347 -24.784 1.00 84.81 129 ILE A O 1
ATOM 1044 N N . ILE A 1 130 ? 11.378 10.820 -22.611 1.00 85.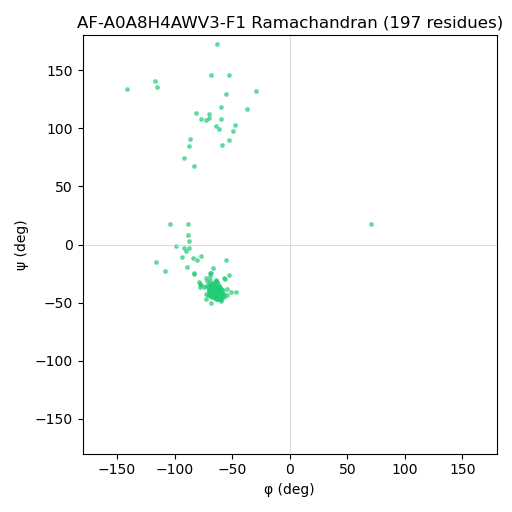56 130 ILE A N 1
ATOM 1045 C CA . ILE A 1 130 ? 11.156 9.385 -22.844 1.00 85.56 130 ILE A CA 1
ATOM 1046 C C . ILE A 1 130 ? 9.845 9.151 -23.608 1.00 85.56 130 ILE A C 1
ATOM 1048 O O . ILE A 1 130 ? 9.798 8.293 -24.486 1.00 85.56 130 ILE A O 1
ATOM 1052 N N . ALA A 1 131 ? 8.793 9.924 -23.327 1.00 83.94 131 ALA A N 1
ATOM 1053 C CA . ALA A 1 131 ? 7.526 9.831 -24.051 1.00 83.94 131 ALA A CA 1
ATOM 1054 C C . ALA A 1 131 ? 7.618 10.323 -25.510 1.00 83.94 131 ALA A C 1
ATOM 1056 O O . ALA A 1 131 ? 6.861 9.849 -26.359 1.00 83.94 131 ALA A O 1
ATOM 1057 N N . LEU A 1 132 ? 8.541 11.243 -25.813 1.00 84.50 132 LEU A N 1
ATOM 1058 C CA . LEU A 1 132 ? 8.798 11.762 -27.163 1.00 84.50 132 LEU A CA 1
ATOM 1059 C C . LEU A 1 132 ? 9.736 10.861 -27.983 1.00 84.50 132 LEU A C 1
ATOM 1061 O O . LEU A 1 132 ? 9.618 10.804 -29.206 1.00 84.50 132 LEU A O 1
ATOM 1065 N N . LEU A 1 133 ? 10.597 10.078 -27.332 1.00 85.62 133 LEU A N 1
ATOM 1066 C CA . LEU A 1 133 ? 11.559 9.185 -27.986 1.00 85.62 133 LEU A CA 1
ATOM 1067 C C . LEU A 1 133 ? 10.947 8.252 -29.062 1.00 85.62 133 LEU A C 1
ATOM 1069 O O . LEU A 1 133 ? 11.545 8.107 -30.129 1.00 85.62 133 LEU A O 1
ATOM 1073 N N . PRO A 1 134 ? 9.754 7.646 -28.882 1.00 83.56 134 PRO A N 1
ATOM 1074 C CA . PRO A 1 134 ? 9.123 6.834 -29.923 1.00 83.56 134 PRO A CA 1
ATOM 1075 C C . PRO A 1 134 ? 8.740 7.628 -31.180 1.00 83.56 134 PRO A C 1
ATOM 1077 O O . PRO A 1 134 ? 8.734 7.073 -32.279 1.00 83.56 134 PRO A O 1
ATOM 1080 N N . HIS A 1 135 ? 8.402 8.912 -31.037 1.00 80.19 135 HIS A N 1
ATOM 1081 C CA . HIS A 1 135 ? 8.119 9.795 -32.168 1.00 80.19 135 HIS A CA 1
ATOM 1082 C C . HIS A 1 135 ? 9.401 10.110 -32.951 1.00 80.19 135 HIS A C 1
ATOM 1084 O O . HIS A 1 135 ? 9.408 10.074 -34.184 1.00 80.19 135 HIS A O 1
ATOM 1090 N N . ASP A 1 136 ? 10.503 10.340 -32.243 1.00 79.19 136 ASP A N 1
ATOM 1091 C CA . ASP A 1 136 ? 11.802 10.609 -32.860 1.00 79.19 136 ASP A CA 1
ATOM 1092 C C . ASP A 1 136 ? 12.363 9.366 -33.555 1.00 79.19 136 ASP A C 1
ATOM 1094 O O . ASP A 1 136 ? 12.885 9.454 -34.666 1.00 79.19 136 ASP A O 1
ATOM 1098 N N . LEU A 1 137 ? 12.155 8.181 -32.975 1.00 82.81 137 LEU A N 1
ATOM 1099 C CA . LEU A 1 137 ? 12.483 6.908 -33.618 1.00 82.81 137 LEU A CA 1
ATOM 1100 C C . LEU A 1 137 ? 11.678 6.689 -34.905 1.00 82.81 137 LEU A C 1
ATOM 1102 O O . LEU A 1 137 ? 12.252 6.277 -35.911 1.00 82.81 137 LEU A O 1
ATOM 1106 N N . LYS A 1 138 ? 10.383 7.029 -34.920 1.00 79.50 138 LYS A N 1
ATOM 1107 C CA . LYS A 1 138 ? 9.568 7.003 -36.149 1.00 79.50 138 LYS A CA 1
ATOM 1108 C C . LYS A 1 138 ? 10.044 8.019 -37.187 1.00 79.50 138 LYS A C 1
ATOM 1110 O O . LYS A 1 138 ? 10.033 7.724 -38.378 1.00 79.50 138 LYS A O 1
ATOM 1115 N N . SER A 1 139 ? 10.482 9.199 -36.755 1.00 78.12 139 SER A N 1
ATOM 1116 C CA . SER A 1 139 ? 11.052 10.218 -37.647 1.00 78.12 139 SER A CA 1
ATOM 1117 C C . SER A 1 139 ? 12.374 9.748 -38.266 1.00 78.12 139 SER A C 1
ATOM 1119 O O . SER A 1 139 ? 12.621 9.962 -39.454 1.00 78.12 139 SER A O 1
ATOM 1121 N N . LEU A 1 140 ? 13.199 9.039 -37.493 1.00 75.19 140 LEU A N 1
ATOM 1122 C CA . LEU A 1 140 ? 14.436 8.423 -37.969 1.00 75.19 140 LEU A CA 1
ATOM 1123 C C . LEU A 1 140 ? 14.168 7.240 -38.914 1.00 75.19 140 LEU A C 1
ATOM 1125 O O . LEU A 1 140 ? 14.852 7.091 -39.925 1.00 75.19 140 LEU A O 1
ATOM 1129 N N . GLU A 1 141 ? 13.150 6.426 -38.631 1.00 78.19 141 GLU A N 1
ATOM 1130 C CA . GLU A 1 141 ? 12.687 5.363 -39.527 1.00 78.19 141 GLU A CA 1
ATOM 1131 C C . GLU A 1 141 ? 12.170 5.940 -40.853 1.00 78.19 141 GLU A C 1
ATOM 1133 O O . GLU A 1 141 ? 12.542 5.455 -41.924 1.00 78.19 141 GLU A O 1
ATOM 1138 N N . TRP A 1 142 ? 11.378 7.016 -40.808 1.00 73.12 142 TRP A N 1
ATOM 1139 C CA . TRP A 1 142 ? 10.947 7.751 -41.998 1.00 73.12 142 TRP A CA 1
ATOM 1140 C C . TRP A 1 142 ? 12.147 8.253 -42.810 1.00 73.12 142 TRP A C 1
ATOM 1142 O O . TRP A 1 142 ? 12.198 8.034 -44.021 1.00 73.12 142 TRP A O 1
ATOM 1152 N N . PHE A 1 143 ? 13.155 8.832 -42.151 1.00 70.62 143 PHE A N 1
ATOM 1153 C CA . PHE A 1 143 ? 14.394 9.267 -42.800 1.00 70.62 143 PHE A CA 1
ATOM 1154 C C . PHE A 1 143 ? 15.163 8.100 -43.445 1.00 70.62 143 PHE A C 1
ATOM 1156 O O . PHE A 1 143 ? 15.642 8.215 -44.570 1.00 70.62 143 PHE A O 1
ATOM 1163 N N . GLY A 1 144 ? 15.241 6.944 -42.781 1.00 66.94 144 GLY A N 1
ATOM 1164 C CA . GLY A 1 144 ? 15.868 5.740 -43.339 1.00 66.94 144 GLY A CA 1
ATOM 1165 C C . GLY A 1 144 ? 15.099 5.141 -44.525 1.00 66.94 144 GLY A C 1
ATOM 1166 O O . GLY A 1 144 ? 15.705 4.615 -45.463 1.00 66.94 144 GLY A O 1
ATOM 1167 N N . SER A 1 145 ? 13.770 5.252 -44.503 1.00 65.12 145 SER A N 1
ATOM 1168 C CA . SER A 1 145 ? 12.855 4.748 -45.536 1.00 65.12 145 SER A CA 1
ATOM 1169 C C . SER A 1 145 ? 12.829 5.646 -46.771 1.00 65.12 145 SER A C 1
ATOM 1171 O O . SER A 1 145 ? 12.724 5.172 -47.904 1.00 65.12 145 SER A O 1
ATOM 1173 N N . HIS A 1 146 ? 12.956 6.956 -46.575 1.00 60.31 146 HIS A N 1
ATOM 1174 C CA . HIS A 1 146 ? 13.181 7.929 -47.631 1.00 60.31 146 HIS A CA 1
ATOM 1175 C C . HIS A 1 146 ? 14.682 8.134 -47.813 1.00 60.31 146 HIS A C 1
ATOM 1177 O O . HIS A 1 146 ? 15.234 9.186 -47.502 1.00 60.31 146 HIS A O 1
ATOM 1183 N N . LYS A 1 147 ? 15.342 7.143 -48.429 1.00 58.22 147 LYS A N 1
ATOM 1184 C CA . LYS A 1 147 ? 16.538 7.420 -49.233 1.00 58.22 147 LYS A CA 1
ATOM 1185 C C . LYS A 1 147 ? 16.107 8.386 -50.329 1.00 58.22 147 LYS A C 1
ATOM 1187 O O . LYS A 1 147 ? 15.706 7.947 -51.406 1.00 58.22 147 LYS A O 1
ATOM 1192 N N . VAL A 1 148 ? 16.120 9.683 -50.013 1.00 57.09 148 VAL A N 1
ATOM 1193 C CA . VAL A 1 148 ? 15.939 10.796 -50.943 1.00 57.09 148 VAL A CA 1
ATOM 1194 C C . VAL A 1 148 ? 16.647 10.382 -52.212 1.00 57.09 148 VAL A C 1
ATOM 1196 O O . VAL A 1 148 ? 17.830 10.060 -52.156 1.00 57.09 148 VAL A O 1
ATOM 1199 N N . THR A 1 149 ? 15.885 10.231 -53.293 1.00 58.47 149 THR A N 1
ATOM 1200 C CA . THR A 1 149 ? 16.305 9.599 -54.540 1.00 58.47 149 THR A CA 1
ATOM 1201 C C . THR A 1 149 ? 17.600 10.240 -55.022 1.00 58.47 149 THR A C 1
ATOM 1203 O O . THR A 1 149 ? 17.580 11.215 -55.772 1.00 58.47 149 THR A O 1
ATOM 1206 N N . ASN A 1 150 ? 18.729 9.675 -54.580 1.00 59.00 150 ASN A N 1
ATOM 1207 C CA . ASN A 1 150 ? 20.068 10.223 -54.777 1.00 59.00 150 ASN A CA 1
ATOM 1208 C C . ASN A 1 150 ? 20.323 10.410 -56.265 1.00 59.00 150 ASN A C 1
ATOM 1210 O O . ASN A 1 150 ? 20.949 11.366 -56.662 1.00 59.00 150 ASN A O 1
ATOM 1214 N N . LYS A 1 151 ? 19.691 9.589 -57.109 1.00 63.38 151 LYS A N 1
ATOM 1215 C CA . LYS A 1 151 ? 19.755 9.715 -58.565 1.00 63.38 151 LYS A CA 1
ATOM 1216 C C . LYS A 1 151 ? 19.353 11.097 -59.095 1.00 63.38 151 LYS A C 1
ATOM 1218 O O . LYS A 1 151 ? 19.968 11.540 -60.055 1.00 63.38 151 LYS A O 1
ATOM 1223 N N . ILE A 1 152 ? 18.350 11.765 -58.516 1.00 71.69 152 ILE A N 1
ATOM 1224 C CA . ILE A 1 152 ? 17.925 13.099 -58.978 1.00 71.69 152 ILE A CA 1
ATOM 1225 C C . ILE A 1 152 ? 18.967 14.142 -58.562 1.00 71.69 152 ILE A C 1
ATOM 1227 O O . ILE A 1 152 ? 19.421 14.924 -59.392 1.00 71.69 152 ILE A O 1
ATOM 1231 N N . ILE A 1 153 ? 19.398 14.099 -57.301 1.00 76.00 153 ILE A N 1
ATOM 1232 C CA . ILE A 1 153 ? 20.386 15.033 -56.748 1.00 76.00 153 ILE A CA 1
ATOM 1233 C C . ILE A 1 153 ? 21.762 14.817 -57.399 1.00 76.00 153 ILE A C 1
ATOM 1235 O O . ILE A 1 153 ? 22.383 15.768 -57.861 1.00 76.00 153 ILE A O 1
ATOM 1239 N N . ASP A 1 154 ? 22.199 13.570 -57.545 1.00 78.31 154 ASP A N 1
ATOM 1240 C CA . ASP A 1 154 ? 23.430 13.163 -58.225 1.00 78.31 154 ASP A CA 1
ATOM 1241 C C . ASP A 1 154 ? 23.430 13.584 -59.697 1.00 78.31 154 ASP A C 1
ATOM 1243 O O . ASP A 1 154 ? 24.474 13.967 -60.226 1.00 78.31 154 ASP A O 1
ATOM 1247 N N . SER A 1 155 ? 22.276 13.528 -60.374 1.00 78.81 155 SER A N 1
ATOM 1248 C CA . SER A 1 155 ? 22.152 14.025 -61.749 1.00 78.81 155 SER A CA 1
ATOM 1249 C C . SER A 1 155 ? 22.400 15.531 -61.805 1.00 78.81 155 SER A C 1
ATOM 1251 O O . SER A 1 155 ? 23.214 15.984 -62.607 1.00 78.81 155 SER A O 1
ATOM 1253 N N . GLN A 1 156 ? 21.778 16.302 -60.908 1.00 84.19 156 GLN A N 1
ATOM 1254 C CA . GLN A 1 156 ? 21.980 17.753 -60.852 1.00 84.19 156 GLN A CA 1
ATOM 1255 C C . GLN A 1 156 ? 23.414 18.130 -60.450 1.00 84.19 156 GLN A C 1
ATOM 1257 O O . GLN A 1 156 ? 24.000 19.044 -61.028 1.00 84.19 156 GLN A O 1
ATOM 1262 N N . ILE A 1 157 ? 24.033 17.393 -59.522 1.00 84.94 157 ILE A N 1
ATOM 1263 C CA . ILE A 1 157 ? 25.436 17.597 -59.130 1.00 84.94 157 ILE A CA 1
ATOM 1264 C C . ILE A 1 157 ? 26.377 17.327 -60.308 1.00 84.94 157 ILE A C 1
ATOM 1266 O O . ILE A 1 157 ? 27.341 18.072 -60.508 1.00 84.94 157 ILE A O 1
ATOM 1270 N N . LYS A 1 158 ? 26.111 16.297 -61.119 1.00 88.31 158 LYS A N 1
ATOM 1271 C CA . LYS A 1 158 ? 26.920 15.998 -62.310 1.00 88.31 158 LYS A CA 1
ATOM 1272 C C . LYS A 1 158 ? 26.813 17.087 -63.373 1.00 88.31 158 LYS A C 1
ATOM 1274 O O . LYS A 1 158 ? 27.837 17.460 -63.942 1.00 88.31 158 LYS A O 1
ATOM 1279 N N . GLU A 1 159 ? 25.619 17.623 -63.609 1.00 91.19 159 GLU A N 1
ATOM 1280 C CA . GLU A 1 159 ? 25.415 18.743 -64.536 1.00 91.19 159 GLU A CA 1
ATOM 1281 C C . GLU A 1 159 ? 26.178 19.997 -64.086 1.00 91.19 159 GLU A C 1
ATOM 1283 O O . GLU A 1 159 ? 26.929 20.583 -64.868 1.00 91.19 159 GLU A O 1
ATOM 1288 N N . ILE A 1 160 ? 26.085 20.354 -62.802 1.00 92.56 160 ILE A N 1
ATOM 1289 C CA . ILE A 1 160 ? 26.836 21.478 -62.221 1.00 92.56 160 ILE A CA 1
ATOM 1290 C C . ILE A 1 160 ? 28.350 21.243 -62.329 1.00 92.56 160 ILE A C 1
ATOM 1292 O O . ILE A 1 160 ? 29.096 22.142 -62.718 1.00 92.56 160 ILE A O 1
ATOM 1296 N N . SER A 1 161 ? 28.816 20.027 -62.040 1.00 90.62 161 SER A N 1
ATOM 1297 C CA . SER A 1 161 ? 30.240 19.676 -62.128 1.00 90.62 161 SER A CA 1
ATOM 1298 C C . SER A 1 161 ? 30.772 19.789 -63.559 1.00 90.62 161 SER A C 1
ATOM 1300 O O . SER A 1 161 ? 31.888 20.264 -63.773 1.00 90.62 161 SER A O 1
ATOM 1302 N N . SER A 1 162 ? 29.966 19.400 -64.552 1.00 93.69 162 SER A N 1
ATOM 1303 C CA . SER A 1 162 ? 30.308 19.558 -65.967 1.00 93.69 162 SER A CA 1
ATOM 1304 C C . SER A 1 162 ? 30.427 21.031 -66.365 1.00 93.69 162 SER A C 1
ATOM 1306 O O . SER A 1 162 ? 31.394 21.402 -67.035 1.00 93.69 162 SER A O 1
ATOM 1308 N N . LEU A 1 163 ? 29.505 21.884 -65.904 1.00 95.69 163 LEU A N 1
ATOM 1309 C CA . LEU A 1 163 ? 29.578 23.328 -66.137 1.00 95.69 163 LEU A CA 1
ATOM 1310 C C . LEU A 1 163 ? 30.851 23.932 -65.533 1.00 95.69 163 LEU A C 1
ATOM 1312 O O . LEU A 1 163 ? 31.562 24.666 -66.218 1.00 95.69 163 LEU A O 1
ATOM 1316 N N . ILE A 1 164 ? 31.190 23.582 -64.289 1.00 93.38 164 ILE A N 1
ATOM 1317 C CA . ILE A 1 164 ? 32.408 24.066 -63.619 1.00 93.38 164 ILE A CA 1
ATOM 1318 C C . ILE A 1 164 ? 33.666 23.646 -64.389 1.00 93.38 164 ILE A C 1
ATOM 1320 O O . ILE A 1 164 ? 34.553 24.472 -64.600 1.00 93.38 164 ILE A O 1
ATOM 1324 N N . ALA A 1 165 ? 33.735 22.400 -64.861 1.00 92.94 165 ALA A N 1
ATOM 1325 C CA . ALA A 1 165 ? 34.861 21.931 -65.664 1.00 92.94 165 ALA A CA 1
ATOM 1326 C C . ALA A 1 165 ? 35.001 22.716 -66.980 1.00 92.94 165 ALA A C 1
ATOM 1328 O O . ALA A 1 165 ? 36.115 23.056 -67.379 1.00 92.94 165 ALA A O 1
ATOM 1329 N N . MET A 1 166 ? 33.886 23.062 -67.635 1.00 93.19 166 MET A N 1
ATOM 1330 C CA . MET A 1 166 ? 33.926 23.923 -68.819 1.00 93.19 166 MET A CA 1
ATOM 1331 C C . MET A 1 166 ? 34.485 25.313 -68.502 1.00 93.19 166 MET A C 1
ATOM 1333 O O . MET A 1 166 ? 35.387 25.774 -69.201 1.00 93.19 166 MET A O 1
ATOM 1337 N N . TYR A 1 167 ? 34.023 25.961 -67.430 1.00 94.31 167 TYR A N 1
ATOM 1338 C CA . TYR A 1 167 ? 34.561 27.263 -67.016 1.00 94.31 167 TYR A CA 1
ATOM 1339 C C . TYR A 1 167 ? 36.042 27.198 -66.618 1.00 94.31 167 TYR A C 1
ATOM 1341 O O . TYR A 1 167 ? 36.802 28.099 -66.976 1.00 94.31 167 TYR A O 1
ATOM 1349 N N . GLY A 1 168 ? 36.476 26.118 -65.963 1.00 91.12 168 GLY A N 1
ATOM 1350 C CA . GLY A 1 168 ? 37.889 25.868 -65.667 1.00 91.12 168 GLY A CA 1
ATOM 1351 C C . GLY A 1 168 ? 38.741 25.794 -66.935 1.00 91.12 168 GLY A C 1
ATOM 1352 O O . GLY A 1 168 ? 39.725 26.518 -67.064 1.00 91.12 168 GLY A O 1
ATOM 1353 N N . ASN A 1 169 ? 38.302 25.022 -67.932 1.00 92.56 169 ASN A N 1
ATOM 1354 C CA . ASN A 1 169 ? 39.001 24.911 -69.216 1.00 92.56 169 ASN A CA 1
ATOM 1355 C C . ASN A 1 169 ? 39.098 26.254 -69.961 1.00 92.56 169 ASN A C 1
ATOM 1357 O O . ASN A 1 169 ? 40.110 26.529 -70.619 1.00 92.56 169 ASN A O 1
ATOM 1361 N N . TYR A 1 170 ? 38.070 27.104 -69.865 1.00 95.25 170 TYR A N 1
ATOM 1362 C CA . TYR A 1 170 ? 38.129 28.460 -70.412 1.00 95.25 170 TYR A CA 1
ATOM 1363 C C . TYR A 1 170 ? 39.163 29.321 -69.685 1.00 95.25 170 TYR A C 1
ATOM 1365 O O . TYR A 1 170 ? 39.966 29.979 -70.348 1.00 95.25 170 TYR A O 1
ATOM 1373 N N . SER A 1 171 ? 39.197 29.277 -68.351 1.00 92.31 171 SER A N 1
ATOM 1374 C CA . SER A 1 171 ? 40.199 29.997 -67.557 1.00 92.31 171 SER A CA 1
ATOM 1375 C C . SER A 1 171 ? 41.622 29.560 -67.910 1.00 92.31 171 SER A C 1
ATOM 1377 O O . SER A 1 171 ? 42.464 30.400 -68.218 1.00 92.31 171 SER A O 1
ATOM 1379 N N . ASP A 1 172 ? 41.874 28.254 -67.991 1.00 93.06 172 ASP A N 1
ATOM 1380 C CA . ASP A 1 172 ? 43.191 27.714 -68.351 1.00 93.06 172 ASP A CA 1
ATOM 1381 C C . ASP A 1 172 ? 43.622 28.122 -69.764 1.00 93.06 172 ASP A C 1
ATOM 1383 O O . ASP A 1 172 ? 44.804 28.324 -70.053 1.00 93.06 172 ASP A O 1
ATOM 1387 N N . SER A 1 173 ? 42.663 28.234 -70.682 1.00 93.62 173 SER A N 1
ATOM 1388 C CA . SER A 1 173 ? 42.924 28.723 -72.036 1.00 93.62 173 SER A CA 1
ATOM 1389 C C . SER A 1 173 ? 43.307 30.205 -72.027 1.00 93.62 173 SER A C 1
ATOM 1391 O O . SER A 1 173 ? 44.255 30.593 -72.710 1.00 93.62 173 SER A O 1
ATOM 1393 N N . LEU A 1 174 ? 42.642 31.025 -71.209 1.00 95.25 174 LEU A N 1
ATOM 1394 C CA . LEU A 1 174 ? 42.988 32.438 -71.032 1.00 95.25 174 LEU A CA 1
ATOM 1395 C C . LEU A 1 174 ? 44.360 32.620 -70.377 1.00 95.25 174 LEU A C 1
ATOM 1397 O O . LEU A 1 174 ? 45.131 33.482 -70.805 1.00 95.25 174 LEU A O 1
ATOM 1401 N N . ASP A 1 175 ? 44.708 31.794 -69.395 1.00 91.44 175 ASP A N 1
ATOM 1402 C CA . ASP A 1 175 ? 46.023 31.854 -68.756 1.00 91.44 175 ASP A CA 1
ATOM 1403 C C . ASP A 1 175 ? 47.144 31.405 -69.693 1.00 91.44 175 ASP A C 1
ATOM 1405 O O . ASP A 1 175 ? 48.218 32.014 -69.706 1.00 91.44 175 ASP A O 1
ATOM 1409 N N . ARG A 1 176 ? 46.885 30.423 -70.566 1.00 93.75 176 ARG A N 1
ATOM 1410 C CA . ARG A 1 176 ? 47.801 30.085 -71.665 1.00 93.75 176 ARG A CA 1
ATOM 1411 C C . ARG A 1 176 ? 48.020 31.267 -72.606 1.00 93.75 176 ARG A C 1
ATOM 1413 O O . ARG A 1 176 ? 49.170 31.587 -72.902 1.00 93.75 176 ARG A O 1
ATOM 1420 N N . VAL A 1 177 ? 46.956 31.954 -73.026 1.00 94.12 177 VAL A N 1
ATOM 1421 C CA . VAL A 1 177 ? 47.065 33.157 -73.873 1.00 94.12 177 VAL A CA 1
ATOM 1422 C C . VAL A 1 177 ? 47.864 34.253 -73.168 1.00 94.12 177 VAL A C 1
ATOM 1424 O O . VAL A 1 177 ? 48.777 34.829 -73.759 1.00 94.12 177 VAL A O 1
ATOM 1427 N N . ARG A 1 178 ? 47.582 34.508 -71.885 1.00 93.69 178 ARG A N 1
ATOM 1428 C CA . ARG A 1 178 ? 48.320 35.487 -71.078 1.00 93.69 178 ARG A CA 1
ATOM 1429 C C . ARG A 1 178 ? 49.806 35.142 -70.993 1.00 93.69 178 ARG A C 1
ATOM 1431 O O . ARG A 1 178 ? 50.636 36.042 -71.108 1.00 93.69 178 ARG A O 1
ATOM 1438 N N . LYS A 1 179 ? 50.149 33.866 -70.805 1.00 91.38 179 LYS A N 1
ATOM 1439 C CA . LYS A 1 179 ? 51.541 33.410 -70.746 1.00 91.38 179 LYS A CA 1
ATOM 1440 C C . LYS A 1 179 ? 52.268 33.652 -72.068 1.00 91.38 179 LYS A C 1
ATOM 1442 O O . LYS A 1 179 ? 53.325 34.266 -72.053 1.00 91.38 179 LYS A O 1
ATOM 1447 N N . VAL A 1 180 ? 51.657 33.290 -73.198 1.00 92.56 180 VAL A N 1
ATOM 1448 C CA . VAL A 1 180 ? 52.227 33.559 -74.530 1.00 92.56 180 VAL A CA 1
ATOM 1449 C C . VAL A 1 180 ? 52.436 35.058 -74.754 1.00 92.56 180 VAL A C 1
ATOM 1451 O O . VAL A 1 180 ? 53.483 35.470 -75.249 1.00 92.56 180 VAL A O 1
ATOM 1454 N N . LEU A 1 181 ? 51.475 35.893 -74.352 1.00 90.81 181 LEU A N 1
ATOM 1455 C CA . LEU A 1 181 ? 51.595 37.345 -74.486 1.00 90.81 181 LEU A CA 1
ATOM 1456 C C . LEU A 1 181 ? 52.740 37.912 -73.630 1.00 90.81 181 LEU A C 1
ATOM 1458 O O . LEU A 1 181 ? 53.447 38.822 -74.059 1.00 90.81 181 LEU A O 1
ATOM 1462 N N . LYS A 1 182 ? 52.947 37.355 -72.433 1.00 90.94 182 LYS A N 1
ATOM 1463 C CA . LYS A 1 182 ? 54.058 37.722 -71.550 1.00 90.94 182 LYS A CA 1
ATOM 1464 C C . LYS A 1 182 ? 55.407 37.300 -72.134 1.00 90.94 182 LYS A C 1
ATOM 1466 O O . LYS A 1 182 ? 56.325 38.114 -72.163 1.00 90.94 182 LYS A O 1
ATOM 1471 N N . ASP A 1 183 ? 55.491 36.088 -72.675 1.00 89.75 183 ASP A N 1
ATOM 1472 C CA . ASP A 1 183 ? 56.696 35.597 -73.346 1.00 89.75 183 ASP A CA 1
ATOM 1473 C C . ASP A 1 183 ? 57.040 36.487 -74.560 1.00 89.75 183 ASP A C 1
ATOM 1475 O O . ASP A 1 183 ? 58.191 36.886 -74.736 1.00 89.75 183 ASP A O 1
ATOM 1479 N N . MET A 1 184 ? 56.039 36.912 -75.345 1.00 87.81 184 MET A N 1
ATOM 1480 C CA . MET A 1 184 ? 56.233 37.901 -76.418 1.00 87.81 184 MET A CA 1
ATOM 1481 C C . MET A 1 184 ? 56.720 39.260 -75.890 1.00 87.81 184 MET A C 1
ATOM 1483 O O . MET A 1 184 ? 57.592 39.886 -76.494 1.00 87.81 184 MET A O 1
ATOM 1487 N N . GLN A 1 185 ? 56.186 39.730 -74.760 1.00 83.31 185 GLN A N 1
ATOM 1488 C CA . GLN A 1 185 ? 56.592 41.001 -74.158 1.00 83.31 185 GLN A CA 1
ATOM 1489 C C . GLN A 1 185 ? 58.053 40.979 -73.680 1.00 83.31 185 GLN A C 1
ATOM 1491 O O . GLN A 1 185 ? 58.768 41.970 -73.851 1.00 83.31 185 GLN A O 1
ATOM 1496 N N . ASP A 1 186 ? 58.513 39.871 -73.104 1.00 81.44 186 ASP A N 1
ATOM 1497 C CA . ASP A 1 186 ? 59.890 39.738 -72.625 1.00 81.44 186 ASP A CA 1
ATOM 1498 C C . ASP A 1 186 ? 60.895 39.625 -73.789 1.00 81.44 186 ASP A C 1
ATOM 1500 O O . ASP A 1 186 ? 61.990 40.197 -73.722 1.00 81.44 186 ASP A O 1
ATOM 1504 N N . VAL A 1 187 ? 60.499 39.031 -74.922 1.00 81.69 187 VAL A N 1
ATOM 1505 C CA . VAL A 1 187 ? 61.272 39.096 -76.180 1.00 81.69 187 VAL A CA 1
ATOM 1506 C C . VAL A 1 187 ? 61.384 40.537 -76.701 1.00 81.69 187 VAL A C 1
ATOM 1508 O O . VAL A 1 187 ? 62.455 40.973 -77.123 1.00 81.69 187 VAL A O 1
ATOM 1511 N N . CYS A 1 188 ? 60.317 41.335 -76.618 1.00 71.50 188 CYS A N 1
ATOM 1512 C CA . CYS A 1 188 ? 60.378 42.749 -77.003 1.00 71.50 188 CYS A CA 1
ATOM 1513 C C . CYS A 1 188 ? 61.285 43.582 -76.077 1.00 71.50 188 CYS A C 1
ATOM 1515 O O . CYS A 1 188 ? 62.003 44.464 -76.551 1.00 71.50 188 CYS A O 1
ATOM 1517 N N . LYS A 1 189 ? 61.306 43.300 -74.768 1.00 71.19 189 LYS A N 1
ATOM 1518 C CA . LYS A 1 189 ? 62.192 43.990 -73.811 1.00 71.19 189 LYS A CA 1
ATOM 1519 C C . LYS A 1 189 ? 63.663 43.626 -73.990 1.00 71.19 189 LYS A C 1
ATOM 1521 O O . LYS A 1 189 ? 64.513 44.504 -73.891 1.00 71.19 189 LYS A O 1
ATOM 1526 N N . THR A 1 190 ? 63.971 42.361 -74.270 1.00 63.81 190 THR A N 1
ATOM 1527 C CA . THR A 1 190 ? 65.349 41.928 -74.557 1.00 63.81 190 THR A CA 1
ATOM 1528 C C . THR A 1 190 ? 65.868 42.555 -75.847 1.00 63.81 190 THR A C 1
ATOM 1530 O O . THR A 1 190 ? 67.003 43.023 -75.874 1.00 63.81 190 THR A O 1
ATOM 1533 N N . LYS A 1 191 ? 65.018 42.705 -76.870 1.00 61.19 191 LYS A N 1
ATOM 1534 C CA . LYS A 1 191 ? 65.364 43.450 -78.090 1.00 61.19 191 LYS A CA 1
ATOM 1535 C C . LYS A 1 191 ? 65.656 44.936 -77.815 1.00 61.19 191 LYS A C 1
ATOM 1537 O O . LYS A 1 191 ? 66.669 45.446 -78.277 1.00 61.19 191 LYS A O 1
ATOM 1542 N N . ALA A 1 192 ? 64.855 45.597 -76.975 1.00 59.91 192 ALA A N 1
ATOM 1543 C CA . ALA A 1 192 ? 65.096 46.985 -76.555 1.00 59.91 192 ALA A CA 1
ATOM 1544 C C . ALA A 1 192 ? 66.339 47.168 -75.650 1.00 59.91 192 ALA A C 1
ATOM 1546 O O . ALA A 1 192 ? 66.899 48.261 -75.584 1.00 59.91 192 ALA A O 1
ATOM 1547 N N . ALA A 1 193 ? 66.773 46.122 -74.937 1.00 58.31 193 ALA A N 1
ATOM 1548 C CA . ALA A 1 193 ? 68.005 46.136 -74.145 1.00 58.31 193 ALA A CA 1
ATOM 1549 C C . ALA A 1 193 ? 69.261 45.962 -75.016 1.00 58.31 193 ALA A C 1
ATOM 1551 O O . ALA A 1 193 ? 70.283 46.579 -74.731 1.00 58.31 193 ALA A O 1
ATOM 1552 N N . VAL A 1 194 ? 69.172 45.183 -76.098 1.00 58.19 194 VAL A N 1
ATOM 1553 C CA . VAL A 1 194 ? 70.254 45.040 -77.088 1.00 58.19 194 VAL A CA 1
ATOM 1554 C C . VAL A 1 194 ? 70.469 46.349 -77.857 1.00 58.19 194 VAL A C 1
ATOM 1556 O O . VAL A 1 194 ? 71.612 46.769 -78.015 1.00 58.19 194 VAL A O 1
ATOM 1559 N N . ASP A 1 195 ? 69.397 47.060 -78.217 1.00 57.16 195 ASP A N 1
ATOM 1560 C CA . ASP A 1 195 ? 69.500 48.379 -78.865 1.00 57.16 195 ASP A CA 1
ATOM 1561 C C . ASP A 1 195 ? 70.090 49.471 -77.942 1.00 57.16 195 ASP A C 1
ATOM 1563 O O . ASP A 1 195 ? 70.622 50.465 -78.429 1.00 57.16 195 ASP A O 1
ATOM 1567 N N . LYS A 1 196 ? 70.068 49.288 -76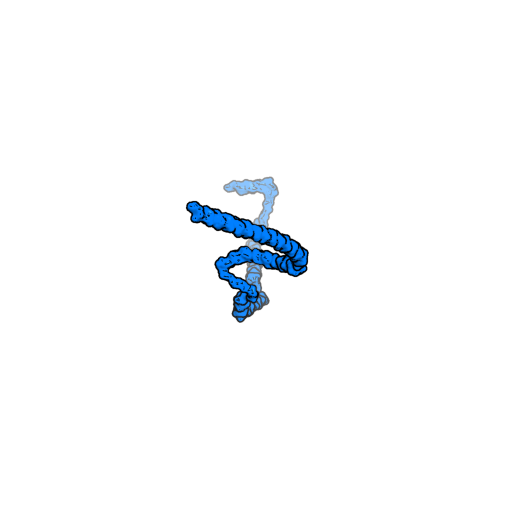.612 1.00 56.47 196 LYS A N 1
ATOM 1568 C CA . LYS A 1 196 ? 70.705 50.198 -75.634 1.00 56.47 196 LYS A CA 1
ATOM 1569 C C . LYS A 1 196 ? 72.200 49.948 -75.400 1.00 56.47 196 LYS A C 1
ATOM 1571 O O . LYS A 1 196 ? 72.831 50.768 -74.748 1.00 56.47 196 LYS A O 1
ATOM 1576 N N . ILE A 1 197 ? 72.757 48.837 -75.885 1.00 57.16 197 ILE A N 1
ATOM 1577 C CA . ILE A 1 197 ? 74.198 48.522 -75.792 1.00 57.16 197 ILE A CA 1
ATOM 1578 C C . ILE A 1 197 ? 74.944 48.991 -77.060 1.00 57.16 197 ILE A C 1
ATOM 1580 O O . ILE A 1 197 ? 76.170 49.025 -77.090 1.00 57.16 197 ILE A O 1
ATOM 1584 N N . LEU A 1 198 ? 74.204 49.390 -78.100 1.00 54.44 198 LEU A N 1
ATOM 1585 C CA . LEU A 1 198 ? 74.724 49.836 -79.396 1.00 54.44 198 LEU A CA 1
ATOM 1586 C C . LEU A 1 198 ? 74.671 51.362 -79.609 1.00 54.44 198 LEU A C 1
ATOM 1588 O O . LEU A 1 198 ? 74.829 51.819 -80.740 1.00 54.44 198 LEU A O 1
ATOM 1592 N N . PHE A 1 199 ? 74.517 52.139 -78.534 1.00 47.06 199 PHE A N 1
ATOM 1593 C CA . PHE A 1 199 ? 74.749 53.587 -78.510 1.00 47.06 199 PHE A CA 1
ATOM 1594 C C . PHE A 1 199 ? 75.691 53.973 -77.372 1.00 47.06 199 PHE A C 1
ATOM 1596 O O . PHE A 1 199 ? 75.466 53.489 -76.240 1.00 47.06 199 PHE A O 1
#